Protein AF-0000000069576102 (afdb_homodimer)

Secondary structure (DSSP, 8-state):
-HHHHHHHHHHHHHHHHHHHHHHHHHH-HHHHHHHGGGEEEETTEEEES-HHHHHHHTT----GGGEEEEEEE-SS-EEEEEEEGGG-S--EEEEEE-SS---HHHHHHHHHH-/-HHHHHHHHHHHHHHHHHHHHHHHHHH-HHHHHHHGGGEEEETTEEEES-HHHHHHHTT----GGGEEEEEEE-SS-EEEEEEEGGG-S--EEEEEE-SS---HHHHHHHHHH-

Solvent-accessible surface area (backbone atoms only — not comparable to full-atom values): 11758 Å² total; per-residue (Å²): 123,62,71,65,45,55,42,39,52,27,49,48,50,25,47,53,31,47,53,50,37,48,59,45,50,77,56,29,58,66,55,41,64,54,33,46,88,24,46,47,73,61,88,59,29,38,34,50,81,34,67,67,58,30,28,54,53,69,71,41,84,82,53,51,83,48,29,29,36,36,33,46,23,27,52,57,29,34,38,30,31,36,34,35,62,89,50,82,46,68,70,41,80,40,32,40,26,68,35,73,71,72,68,58,68,61,52,47,56,50,50,74,60,18,124,63,72,64,46,56,41,39,53,27,48,47,50,22,45,52,34,47,52,52,39,46,58,44,47,74,57,28,59,66,55,40,61,54,31,45,86,22,46,46,74,60,88,60,30,38,33,51,82,33,65,67,57,31,28,54,53,70,72,43,86,82,51,51,83,48,29,28,37,36,34,46,23,28,52,56,30,35,40,30,32,37,35,34,64,91,47,84,46,69,68,42,79,40,31,40,26,66,34,74,74,71,68,57,65,62,52,47,55,48,51,75,60,18

pLDDT: mean 74.58, std 19.2, range [27.56, 94.94]

Nearest PDB structures (foldseek):
  4ewf-assembly4_D  TM=3.885E-01  e=9.064E-01  Sphaerobacter thermophilus DSM 20745
  4ewf-assembly2_B  TM=3.886E-01  e=1.158E+00  Sphaerobacter thermophilus DSM 20745
  4ewf-assembly3_C  TM=3.650E-01  e=1.231E+00  Sphaerobac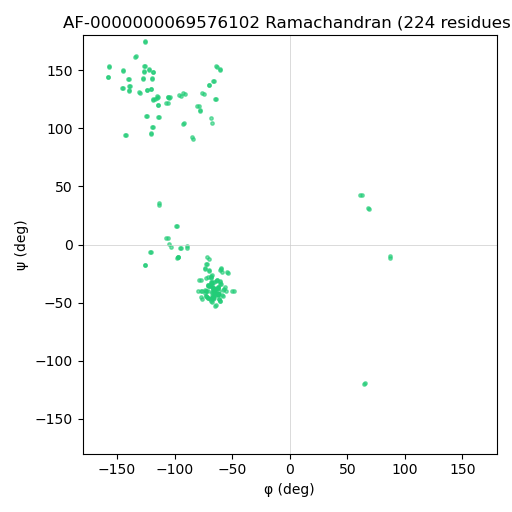ter thermophilus DSM 20745
  6izc-assembly2_B  TM=3.278E-01  e=1.309E+00  Vibrio parahaemolyticus
  4ge1-assembly1_A  TM=2.620E-01  e=1.572E+00  Rhodnius prolixus

Radius of gyration: 16.86 Å; Cα contacts (8 Å, |Δi|>4): 391; chains: 2; bounding box: 32×49×39 Å

Foldseek 3Di:
DPPVVVVVVVVVVVVVVVVVQVVCQVVVVVLCVLQVVQWDDDPQKIFGPDVCSSCVSVVHDDDLVQWDWDWDDDQQKIWIWIAGRVRPDDIGTGMIGRHNDDPVVRVVVRNVSD/DVPVVVVVVVVVVVVVVVVVQVVCCVVVVVLCVLQVVQWDDDPQKIFGPDVCSSCVSVVHDDDLVQWDWDWDDDQQKIWIWIAGRVRPDPIGTGMIGRHNDDPVVRVVVRNVSD

Sequence (228 aa):
MSKIITGVFGSRILQRKYDSMHESLCKDRCFCLAARGSFCQDGDVIFCYDVDSLFKALELQHNPQEWRLFIDSSKISLKAVLLHNGNKHPSIPVECSRSYERNVRNLEAYVVQYMSKIITGVFGSRILQRKYDSMHESLCKDRCFCLAARGSFCQDGDVIFCYDVDSLFKALELQHNPQEWRLFIDSSKISLKAVLLHNGNKHPSIPVECSRSYERNVRNLEAYVVQY

Organism: Araneus ventricosus (NCBI:txid182803)

Structure (mmCIF, N/CA/C/O backbone):
data_AF-0000000069576102-model_v1
#
loop_
_entity.id
_entity.type
_entity.pdbx_description
1 polymer 'Reverse transcriptase/retrotransposon-derived protein RNase H-like domain-containing protein'
#
loop_
_atom_site.group_PDB
_atom_site.id
_atom_site.type_symbol
_atom_site.label_atom_id
_atom_site.label_alt_id
_atom_site.label_comp_id
_atom_site.label_asym_id
_atom_site.label_entity_id
_atom_site.label_seq_id
_atom_site.pdbx_PDB_ins_code
_atom_site.Cartn_x
_atom_site.Cartn_y
_atom_site.Cartn_z
_atom_site.occupancy
_atom_site.B_iso_or_equiv
_atom_site.auth_seq_id
_atom_site.auth_comp_id
_atom_site.auth_asym_id
_atom_site.auth_atom_id
_atom_site.pdbx_PDB_model_num
ATOM 1 N N . MET A 1 1 ? -7.195 -11.656 -23.688 1 27.56 1 MET A N 1
ATOM 2 C CA . MET A 1 1 ? -6.273 -10.57 -24 1 27.56 1 MET A CA 1
ATOM 3 C C . MET A 1 1 ? -6.637 -9.305 -23.234 1 27.56 1 MET A C 1
ATOM 5 O O . MET A 1 1 ? -5.777 -8.445 -23 1 27.56 1 MET A O 1
ATOM 9 N N . SER A 1 2 ? -7.895 -9.062 -23.156 1 28.17 2 SER A N 1
ATOM 10 C CA . SER A 1 2 ? -8.367 -7.73 -22.797 1 28.17 2 SER A CA 1
ATOM 11 C C . SER A 1 2 ? -8.234 -7.484 -21.297 1 28.17 2 SER A C 1
ATOM 13 O O . SER A 1 2 ? -8.031 -6.348 -20.875 1 28.17 2 SER A O 1
ATOM 15 N N . LYS A 1 3 ? -8.656 -8.492 -20.516 1 34.31 3 LYS A N 1
ATOM 16 C CA . LYS A 1 3 ? -8.883 -8.305 -19.094 1 34.31 3 LYS A CA 1
ATOM 17 C C . LYS A 1 3 ? -7.57 -8.125 -18.344 1 34.31 3 LYS A C 1
ATOM 19 O O . LYS A 1 3 ? -7.484 -7.332 -17.406 1 34.31 3 LYS A O 1
ATOM 24 N N . ILE A 1 4 ? -6.512 -8.789 -18.75 1 34.53 4 ILE A N 1
ATOM 25 C CA . ILE A 1 4 ? -5.156 -8.672 -18.219 1 34.53 4 ILE A CA 1
ATOM 26 C C . ILE A 1 4 ? -4.609 -7.273 -18.516 1 34.53 4 ILE A C 1
ATOM 28 O O . ILE A 1 4 ? -3.957 -6.664 -17.656 1 34.53 4 ILE A O 1
ATOM 32 N N . ILE A 1 5 ? -5.047 -6.773 -19.609 1 34.59 5 ILE A N 1
ATOM 33 C CA . ILE A 1 5 ? -4.527 -5.512 -20.141 1 34.59 5 ILE A CA 1
ATOM 34 C C . ILE A 1 5 ? -5.062 -4.348 -19.312 1 34.59 5 ILE A C 1
ATOM 36 O O . ILE A 1 5 ? -4.336 -3.395 -19.016 1 34.59 5 ILE A O 1
ATOM 40 N N . THR A 1 6 ? -6.266 -4.48 -19.016 1 38.22 6 THR A N 1
ATOM 41 C CA . THR A 1 6 ? -6.863 -3.352 -18.312 1 38.22 6 THR A CA 1
ATOM 42 C C . THR A 1 6 ? -6.273 -3.217 -16.906 1 38.22 6 THR A C 1
ATOM 44 O O . THR A 1 6 ? -6.145 -2.107 -16.391 1 38.22 6 THR A O 1
ATOM 47 N N . GLY A 1 7 ? -5.855 -4.293 -16.359 1 42.12 7 GLY A N 1
ATOM 48 C CA . GLY A 1 7 ? -5.211 -4.297 -15.055 1 42.12 7 GLY A CA 1
ATOM 49 C C . GLY A 1 7 ? -3.863 -3.6 -15.047 1 42.12 7 GLY A C 1
ATOM 50 O O . GLY A 1 7 ? -3.549 -2.844 -14.125 1 42.12 7 GLY A O 1
ATOM 51 N N . VAL A 1 8 ? -3.227 -3.852 -16.188 1 41.44 8 VAL A N 1
ATOM 52 C CA . VAL A 1 8 ? -1.881 -3.33 -16.391 1 41.44 8 VAL A CA 1
ATOM 53 C C . VAL A 1 8 ? -1.927 -1.807 -16.484 1 41.44 8 VAL A C 1
ATOM 55 O O . VAL A 1 8 ? -1.114 -1.113 -15.875 1 41.44 8 VAL A O 1
ATOM 58 N N . PHE A 1 9 ? -2.848 -1.384 -17.25 1 39.28 9 PHE A N 1
ATOM 59 C CA . PHE A 1 9 ? -2.934 0.047 -17.516 1 39.28 9 PHE A CA 1
ATOM 60 C C . PHE A 1 9 ? -3.328 0.809 -16.25 1 39.28 9 PHE A C 1
ATOM 62 O O . PHE A 1 9 ? -2.838 1.914 -16.016 1 39.28 9 PHE A O 1
ATOM 69 N N . GLY A 1 10 ? -4.082 0.165 -15.602 1 42 10 GLY A N 1
ATOM 70 C CA . GLY A 1 10 ? -4.516 0.812 -14.375 1 42 10 GLY A CA 1
ATOM 71 C C . GLY A 1 10 ? -3.402 0.969 -13.359 1 42 10 GLY A C 1
ATOM 72 O O . GLY A 1 10 ? -3.283 2.016 -12.719 1 42 10 GLY A O 1
ATOM 73 N N . SER A 1 11 ? -2.506 0.011 -13.391 1 48.5 11 SER A N 1
ATOM 74 C CA . SER A 1 11 ? -1.394 0.029 -12.445 1 48.5 11 SER A CA 1
ATOM 75 C C . SER A 1 11 ? -0.411 1.149 -12.773 1 48.5 11 SER A C 1
ATOM 77 O O . SER A 1 11 ? 0.072 1.839 -11.867 1 48.5 11 SER A O 1
ATOM 79 N N . ARG A 1 12 ? -0.283 1.363 -14.086 1 43.94 12 ARG A N 1
ATOM 80 C CA . ARG A 1 12 ? 0.667 2.398 -14.484 1 43.94 12 ARG A CA 1
ATOM 81 C C . ARG A 1 12 ? 0.152 3.785 -14.102 1 43.94 12 ARG A C 1
ATOM 83 O O . ARG A 1 12 ? 0.921 4.637 -13.656 1 43.94 12 ARG A O 1
ATOM 90 N N . ILE A 1 13 ? -0.99 3.881 -14.445 1 42.53 13 ILE A N 1
ATOM 91 C CA . ILE A 1 13 ? -1.582 5.184 -14.164 1 42.53 13 ILE A CA 1
ATOM 92 C C . ILE A 1 13 ? -1.547 5.453 -12.656 1 42.53 13 ILE A C 1
ATOM 94 O O . ILE A 1 13 ? -1.237 6.566 -12.227 1 42.53 13 ILE A O 1
ATOM 98 N N . LEU A 1 14 ? -1.653 4.312 -12.07 1 46.78 14 LEU A N 1
ATOM 99 C CA . LEU A 1 14 ? -1.626 4.426 -10.617 1 46.78 14 LEU A CA 1
ATOM 100 C C . LEU A 1 14 ? -0.219 4.746 -10.125 1 46.78 14 LEU A C 1
ATOM 102 O O . LEU A 1 14 ? -0.043 5.609 -9.258 1 46.78 14 LEU A O 1
ATOM 106 N N . GLN A 1 15 ? 0.723 4.117 -10.758 1 48.91 15 GLN A N 1
ATOM 107 C CA . GLN A 1 15 ? 2.117 4.332 -10.383 1 48.91 15 GLN A CA 1
ATOM 108 C C . GLN A 1 15 ? 2.547 5.77 -10.664 1 48.91 15 GLN A C 1
ATOM 110 O O . GLN A 1 15 ? 3.162 6.414 -9.82 1 48.91 15 GLN A O 1
ATOM 115 N N . ARG A 1 16 ? 2.318 6.109 -11.789 1 47.59 16 ARG A N 1
ATOM 116 C CA . ARG A 1 16 ? 2.764 7.441 -12.18 1 47.59 16 ARG A CA 1
ATOM 117 C C . ARG A 1 16 ? 2.088 8.516 -11.336 1 47.59 16 ARG A C 1
ATOM 119 O O . ARG A 1 16 ? 2.727 9.492 -10.938 1 47.59 16 ARG A O 1
ATOM 126 N N . LYS A 1 17 ? 0.923 8.258 -11.195 1 48.62 17 LYS A N 1
ATOM 127 C CA . LYS A 1 17 ? 0.181 9.25 -10.422 1 48.62 17 LYS A CA 1
ATOM 128 C C . LYS A 1 17 ? 0.657 9.289 -8.969 1 48.62 17 LYS A C 1
ATOM 130 O O . LYS A 1 17 ? 0.819 10.359 -8.391 1 48.62 17 LYS A O 1
ATOM 135 N N . TYR A 1 18 ? 0.854 8.109 -8.547 1 48.22 18 TYR A N 1
ATOM 136 C CA . TYR A 1 18 ? 1.353 8.039 -7.18 1 48.22 18 TYR A CA 1
ATOM 137 C C . TYR A 1 18 ? 2.73 8.68 -7.066 1 48.22 18 TYR A C 1
ATOM 139 O O . TYR A 1 18 ? 3 9.43 -6.121 1 48.22 18 TYR A O 1
ATOM 147 N N . ASP A 1 19 ? 3.518 8.375 -8.008 1 53.03 19 ASP A N 1
ATOM 148 C CA . ASP A 1 19 ? 4.867 8.93 -8.008 1 53.03 19 ASP A CA 1
ATOM 149 C C . ASP A 1 19 ? 4.84 10.453 -8.078 1 53.03 19 ASP A C 1
ATOM 151 O O . ASP A 1 19 ? 5.586 11.125 -7.367 1 53.03 19 ASP A O 1
ATOM 155 N N . SER A 1 20 ? 4.016 10.852 -8.812 1 50.09 20 SER A N 1
ATOM 156 C CA . SER A 1 20 ? 3.918 12.297 -8.977 1 50.09 20 SER A CA 1
ATOM 157 C C . SER A 1 20 ? 3.316 12.953 -7.742 1 50.09 20 SER A C 1
ATOM 159 O O . SER A 1 20 ? 3.771 14.016 -7.312 1 50.09 20 SER A O 1
ATOM 161 N N . MET A 1 21 ? 2.412 12.352 -7.25 1 47.34 21 MET A N 1
ATOM 162 C CA . MET A 1 21 ? 1.727 12.898 -6.082 1 47.34 21 MET A CA 1
ATOM 163 C C . MET A 1 21 ? 2.66 12.953 -4.879 1 47.34 21 MET A C 1
ATOM 165 O O . MET A 1 21 ? 2.672 13.945 -4.141 1 47.34 21 MET A O 1
ATOM 169 N N . HIS A 1 22 ? 3.344 11.953 -4.652 1 49.44 22 HIS A N 1
ATOM 170 C CA . HIS A 1 22 ? 4.195 11.828 -3.475 1 49.44 22 HIS A CA 1
ATOM 171 C C . HIS A 1 22 ? 5.359 12.812 -3.533 1 49.44 22 HIS A C 1
ATOM 173 O O . HIS A 1 22 ? 5.684 13.461 -2.535 1 49.44 22 HIS A O 1
ATOM 179 N N . GLU A 1 23 ? 5.934 12.742 -4.668 1 51.88 23 GLU A N 1
ATOM 180 C CA . GLU A 1 23 ? 7.051 13.672 -4.793 1 51.88 23 GLU A CA 1
ATOM 181 C C . GLU A 1 23 ? 6.602 15.109 -4.535 1 51.88 23 GLU A C 1
ATOM 183 O O . GLU A 1 23 ? 7.301 15.875 -3.869 1 51.88 23 GLU A O 1
ATOM 188 N N . SER A 1 24 ? 5.504 15.352 -4.953 1 49.94 24 SER A N 1
ATOM 189 C CA . SER A 1 24 ? 5.004 16.719 -4.832 1 49.94 24 SER A CA 1
ATOM 190 C C . SER A 1 24 ? 4.496 16.984 -3.42 1 49.94 24 SER A C 1
ATOM 192 O O . SER A 1 24 ? 4.746 18.062 -2.865 1 49.94 24 SER A O 1
ATOM 194 N N . LEU A 1 25 ? 3.867 16.078 -2.889 1 53.62 25 LEU A N 1
ATOM 195 C CA . LEU A 1 25 ? 3.273 16.297 -1.576 1 53.62 25 LEU A CA 1
ATOM 196 C C . LEU A 1 25 ? 4.352 16.375 -0.498 1 53.62 25 LEU A C 1
ATOM 198 O O . 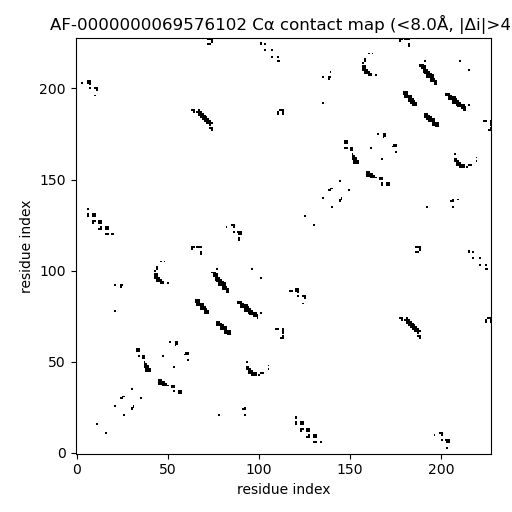LEU A 1 25 ? 4.281 17.219 0.401 1 53.62 25 LEU A O 1
ATOM 202 N N . CYS A 1 26 ? 5.285 15.391 -0.603 1 51.84 26 CYS A N 1
ATOM 203 C CA . CYS A 1 26 ? 6.371 15.477 0.366 1 51.84 26 CYS A CA 1
ATOM 204 C C . CYS A 1 26 ? 7.145 16.781 0.208 1 51.84 26 CYS A C 1
ATOM 206 O O . CYS A 1 26 ? 7.695 17.297 1.179 1 51.84 26 CYS A O 1
ATOM 208 N N . LYS A 1 27 ? 6.969 17.266 -0.996 1 49.09 27 LYS A N 1
ATOM 209 C CA . LYS A 1 27 ? 7.699 18.484 -1.284 1 49.09 27 LYS A CA 1
ATOM 210 C C . LYS A 1 27 ? 6.805 19.719 -1.104 1 49.09 27 LYS A C 1
ATOM 212 O O . LYS A 1 27 ? 7.293 20.844 -1.081 1 49.09 27 LYS A O 1
ATOM 217 N N . ASP A 1 28 ? 5.574 19.312 -0.974 1 50.59 28 ASP A N 1
ATOM 218 C CA . ASP A 1 28 ? 4.723 20.5 -0.824 1 50.59 28 ASP A CA 1
ATOM 219 C C . ASP A 1 28 ? 4.992 21.203 0.503 1 50.59 28 ASP A C 1
ATOM 221 O O . ASP A 1 28 ? 4.727 20.641 1.572 1 50.59 28 ASP A O 1
ATOM 225 N N . ARG A 1 29 ? 5.652 22.234 0.413 1 48.16 29 ARG A N 1
ATOM 226 C CA . ARG A 1 29 ? 6.105 23.062 1.517 1 48.16 29 ARG A CA 1
ATOM 227 C C . ARG A 1 29 ? 4.969 23.359 2.49 1 48.16 29 ARG A C 1
ATOM 229 O O . ARG A 1 29 ? 5.18 23.391 3.705 1 48.16 29 ARG A O 1
ATOM 236 N N . CYS A 1 30 ? 3.801 23.609 1.936 1 50.31 30 CYS A N 1
ATOM 237 C CA . CYS A 1 30 ? 2.697 23.969 2.816 1 50.31 30 CYS A CA 1
ATOM 238 C C . CYS A 1 30 ? 2.287 22.797 3.693 1 50.31 30 CYS A C 1
ATOM 240 O O . CYS A 1 30 ? 2.039 22.969 4.887 1 50.31 30 CYS A O 1
ATOM 242 N N . PHE A 1 31 ? 2.162 21.703 3.119 1 58.75 31 PHE A N 1
ATOM 243 C CA . PHE A 1 31 ? 1.896 20.516 3.932 1 58.75 31 PHE A CA 1
ATOM 244 C C . PHE A 1 31 ? 2.969 20.344 5 1 58.75 31 PHE A C 1
ATOM 246 O O . PHE A 1 31 ? 2.656 20.078 6.164 1 58.75 31 PHE A O 1
ATOM 253 N N . CYS A 1 32 ? 4.047 20.625 4.508 1 61.19 32 CYS A N 1
ATOM 254 C CA . CYS A 1 32 ? 5.199 20.391 5.371 1 61.19 32 CYS A CA 1
ATOM 255 C C . CYS A 1 32 ? 5.156 21.312 6.59 1 61.19 32 CYS A C 1
ATOM 257 O O . CYS A 1 32 ? 5.414 20.859 7.711 1 61.19 32 CYS A O 1
ATOM 259 N N . LEU A 1 33 ? 4.746 22.438 6.297 1 62.5 33 LEU A N 1
ATOM 260 C CA . LEU A 1 33 ? 4.781 23.375 7.414 1 62.5 33 LEU A CA 1
ATOM 261 C C . LEU A 1 33 ? 3.695 23.047 8.43 1 62.5 33 LEU A C 1
ATOM 263 O O . LEU A 1 33 ? 3.949 23.062 9.641 1 62.5 33 LEU A O 1
ATOM 267 N N . ALA A 1 34 ? 2.561 22.781 7.949 1 67.31 34 ALA A N 1
ATOM 268 C CA . ALA A 1 34 ? 1.425 22.531 8.828 1 67.31 34 ALA A CA 1
ATOM 269 C C . ALA A 1 34 ? 1.559 21.172 9.516 1 67.31 34 ALA A C 1
ATOM 271 O O . ALA A 1 34 ? 1.176 21.016 10.68 1 67.31 34 ALA A O 1
ATOM 272 N N . ALA A 1 35 ? 2.193 20.359 8.867 1 76.38 35 ALA A N 1
ATOM 273 C CA . ALA A 1 35 ? 2.176 18.969 9.312 1 76.38 35 ALA A CA 1
ATOM 274 C C . ALA A 1 35 ? 3.477 18.609 10.016 1 76.38 35 ALA A C 1
ATOM 276 O O . ALA A 1 35 ? 3.586 17.531 10.609 1 76.38 35 ALA A O 1
ATOM 277 N N . ARG A 1 36 ? 4.371 19.547 10.07 1 77.06 36 ARG A N 1
ATOM 278 C CA . ARG A 1 36 ? 5.727 19.234 10.516 1 77.06 36 ARG A CA 1
ATOM 279 C C . ARG A 1 36 ? 5.719 18.688 11.938 1 77.06 36 ARG A C 1
ATOM 281 O O . ARG A 1 36 ? 6.508 17.781 12.258 1 77.06 36 ARG A O 1
ATOM 288 N N . GLY A 1 37 ? 4.828 19.156 12.758 1 84.19 37 GLY A N 1
ATOM 289 C CA . GLY A 1 37 ? 4.805 18.766 14.156 1 84.19 37 GLY A CA 1
ATOM 290 C C . GLY A 1 37 ? 4.367 17.328 14.359 1 84.19 37 GLY A C 1
ATOM 291 O O . GLY A 1 37 ? 4.566 16.75 15.438 1 84.19 37 GLY A O 1
ATOM 292 N N . SER A 1 38 ? 3.848 16.719 13.359 1 90.44 38 SER A N 1
ATOM 293 C CA . SER A 1 38 ? 3.328 15.367 13.492 1 90.44 38 SER A CA 1
ATOM 294 C C . SER A 1 38 ? 4.258 14.352 12.836 1 90.44 38 SER A C 1
ATOM 296 O O . SER A 1 38 ? 3.953 13.156 12.797 1 90.44 38 SER A O 1
ATOM 298 N N . PHE A 1 39 ? 5.414 14.82 12.367 1 88.38 39 PHE A N 1
ATOM 299 C CA . PHE A 1 39 ? 6.32 13.938 11.633 1 88.38 39 PHE A CA 1
ATOM 300 C C . PHE A 1 39 ? 7.652 13.812 12.359 1 88.38 39 PHE A C 1
ATOM 302 O O . PHE A 1 39 ? 8.047 14.711 13.109 1 88.38 39 PHE A O 1
ATOM 309 N N . CYS A 1 40 ? 8.211 12.664 12.195 1 86.94 40 CYS A N 1
ATOM 310 C CA . CYS A 1 40 ? 9.547 12.383 12.703 1 86.94 40 CYS A CA 1
ATOM 311 C C . CYS A 1 40 ? 10.445 11.836 11.602 1 86.94 40 CYS A C 1
ATOM 313 O O . CYS A 1 40 ? 9.969 11.172 10.68 1 86.94 40 CYS A O 1
ATOM 315 N N . GLN A 1 41 ? 11.633 12.219 11.648 1 83.75 41 GLN A N 1
ATOM 316 C CA . GLN A 1 41 ? 12.625 11.664 10.734 1 83.75 41 GLN A CA 1
ATOM 317 C C . GLN A 1 41 ? 13.578 10.719 11.461 1 83.75 41 GLN A C 1
ATOM 319 O O . GLN A 1 41 ? 14.109 11.055 12.523 1 83.75 41 GLN A O 1
ATOM 324 N N . ASP A 1 42 ? 13.656 9.5 11.039 1 84 42 ASP A N 1
ATOM 325 C CA . ASP A 1 42 ? 14.594 8.492 11.508 1 84 42 ASP A CA 1
ATOM 326 C C . ASP A 1 42 ? 15.469 7.98 10.367 1 84 42 ASP A C 1
ATOM 328 O O . ASP A 1 42 ? 15.055 7.117 9.594 1 84 42 ASP A O 1
ATOM 332 N N . GLY A 1 43 ? 16.672 8.617 10.281 1 81.31 43 GLY A N 1
ATOM 333 C CA . GLY A 1 43 ? 17.5 8.312 9.117 1 81.31 43 GLY A CA 1
ATOM 334 C C . GLY A 1 43 ? 16.875 8.766 7.812 1 81.31 43 GLY A C 1
ATOM 335 O O . GLY A 1 43 ? 16.531 9.938 7.66 1 81.31 43 GLY A O 1
ATOM 336 N N . ASP A 1 44 ? 16.641 7.777 6.957 1 79.81 44 ASP A N 1
ATOM 337 C CA . ASP A 1 44 ? 16.094 8.094 5.645 1 79.81 44 ASP A CA 1
ATOM 338 C C . ASP A 1 44 ? 14.586 7.871 5.613 1 79.81 44 ASP A C 1
ATOM 340 O O . ASP A 1 44 ? 13.984 7.789 4.539 1 79.81 44 ASP A O 1
ATOM 344 N N . VAL A 1 45 ? 14.016 7.762 6.816 1 84.06 45 VAL A N 1
ATOM 345 C CA . VAL A 1 45 ? 12.578 7.52 6.918 1 84.06 45 VAL A CA 1
ATOM 346 C C . VAL A 1 45 ? 11.891 8.719 7.562 1 84.06 45 VAL A C 1
ATOM 348 O O . VAL A 1 45 ? 12.336 9.211 8.602 1 84.06 45 VAL A O 1
ATOM 351 N N . ILE A 1 46 ? 11 9.32 6.887 1 85.25 46 ILE A N 1
ATOM 352 C CA . ILE A 1 46 ? 10.109 10.328 7.449 1 85.25 46 ILE A CA 1
ATOM 353 C C . ILE A 1 46 ? 8.711 9.734 7.633 1 85.25 46 ILE A C 1
ATOM 355 O O . ILE A 1 46 ? 8.148 9.156 6.703 1 85.25 46 ILE A O 1
ATOM 359 N N . PHE A 1 47 ? 8.211 9.859 8.844 1 88.5 47 PHE A N 1
ATOM 360 C CA . PHE A 1 47 ? 6.922 9.227 9.086 1 88.5 47 PHE A CA 1
ATOM 361 C C . PHE A 1 47 ? 6.082 10.055 10.047 1 88.5 47 PHE A C 1
ATOM 363 O O . PHE A 1 47 ? 6.621 10.789 10.875 1 88.5 47 PHE A O 1
ATOM 370 N N . CYS A 1 48 ? 4.828 9.945 9.836 1 91.94 48 CYS A N 1
ATOM 371 C CA . CYS A 1 48 ? 3.881 10.562 10.758 1 91.94 48 CYS A CA 1
ATOM 372 C C . CYS A 1 48 ? 3.705 9.711 12.008 1 91.94 48 CYS A C 1
ATOM 374 O O . CYS A 1 48 ? 3.246 8.57 11.93 1 91.94 48 CYS A O 1
ATOM 376 N N . TYR A 1 49 ? 4.031 10.266 13.203 1 90.69 49 TYR A N 1
ATOM 377 C CA . TYR A 1 49 ? 3.951 9.477 14.43 1 90.69 49 TYR A CA 1
ATOM 378 C C . TYR A 1 49 ? 2.639 9.727 15.164 1 90.69 49 TYR A C 1
ATOM 380 O O . TYR A 1 49 ? 2.277 8.984 16.078 1 90.69 49 TYR A O 1
ATOM 388 N N . ASP A 1 50 ? 1.937 10.75 14.68 1 91.69 50 ASP A N 1
ATOM 389 C CA . ASP A 1 50 ? 0.658 11.109 15.289 1 91.69 50 ASP A CA 1
ATOM 390 C C . ASP A 1 50 ? -0.342 11.57 14.234 1 91.69 50 ASP A C 1
ATOM 392 O O . ASP A 1 50 ? -0.41 12.766 13.922 1 91.69 50 ASP A O 1
ATOM 396 N N . VAL A 1 51 ? -1.167 10.648 13.766 1 93.44 51 VAL A N 1
ATOM 397 C CA . VAL A 1 51 ? -2.072 10.922 12.656 1 93.44 51 VAL A CA 1
ATOM 398 C C . VAL A 1 51 ? -3.174 11.875 13.109 1 93.44 51 VAL A C 1
ATOM 400 O O . VAL A 1 51 ? -3.59 12.758 12.359 1 93.44 51 VAL A O 1
ATOM 403 N N . ASP A 1 52 ? -3.588 11.711 14.359 1 93.25 52 ASP A N 1
ATOM 404 C CA . ASP A 1 52 ? -4.625 12.602 14.883 1 93.25 52 ASP A CA 1
ATOM 405 C C . ASP A 1 52 ? -4.152 14.055 14.883 1 93.25 52 ASP A C 1
ATOM 407 O O . ASP A 1 52 ? -4.883 14.945 14.453 1 93.25 52 ASP A O 1
ATOM 411 N N . SER A 1 53 ? -2.965 14.289 15.359 1 92.44 53 SER A N 1
ATOM 412 C CA . SER A 1 53 ? -2.393 15.633 15.359 1 92.44 53 SER A CA 1
ATOM 413 C C . SER A 1 53 ? -2.227 16.156 13.945 1 92.44 53 SER A C 1
ATOM 415 O O . SER A 1 53 ? -2.408 17.359 13.695 1 92.44 53 SER A O 1
ATOM 417 N N . LEU A 1 54 ? -1.878 15.336 12.984 1 91.56 54 LEU A N 1
ATOM 418 C CA . LEU A 1 54 ? -1.759 15.719 11.578 1 91.56 54 LEU A CA 1
ATOM 419 C C . LEU A 1 54 ? -3.092 16.219 11.039 1 91.56 54 LEU A C 1
ATOM 421 O O . LEU A 1 54 ? -3.158 17.297 10.43 1 91.56 54 LEU A O 1
ATOM 425 N N . PHE A 1 55 ? -4.121 15.445 11.305 1 92.56 55 PHE A N 1
ATOM 426 C CA . PHE A 1 55 ? -5.441 15.836 10.828 1 92.56 55 PHE A CA 1
ATOM 427 C C . PHE A 1 55 ? -5.871 17.156 11.453 1 92.56 55 PHE A C 1
ATOM 429 O O . PHE A 1 55 ? -6.438 18.016 10.773 1 92.56 55 PHE A O 1
ATOM 436 N N . LYS A 1 56 ? -5.598 17.266 12.758 1 92.5 56 LYS A N 1
ATOM 437 C CA . LYS A 1 56 ? -5.902 18.531 13.43 1 92.5 56 LYS A CA 1
ATOM 438 C C . LYS A 1 56 ? -5.164 19.703 12.773 1 92.5 56 LYS A C 1
ATOM 440 O O . LYS A 1 56 ? -5.758 20.75 12.508 1 92.5 56 LYS A O 1
ATOM 445 N N . ALA A 1 57 ? -3.893 19.531 12.461 1 87.5 57 ALA A N 1
ATOM 446 C CA . ALA A 1 57 ? -3.064 20.578 11.844 1 87.5 57 ALA A CA 1
ATOM 447 C C . ALA A 1 57 ? -3.592 20.953 10.469 1 87.5 57 ALA A C 1
ATOM 449 O O . ALA A 1 57 ? -3.477 22.094 10.039 1 87.5 57 ALA A O 1
ATOM 450 N N . LEU A 1 58 ? -4.203 20 9.781 1 86.25 58 LEU A N 1
ATOM 451 C CA . LEU A 1 58 ? -4.738 20.219 8.438 1 86.25 58 LEU A CA 1
ATOM 452 C C . LEU A 1 58 ? -6.184 20.719 8.508 1 86.25 58 LEU A C 1
ATOM 454 O O . LEU A 1 58 ? -6.82 20.922 7.469 1 86.25 58 LEU A O 1
ATOM 458 N N . GLU A 1 59 ? -6.676 20.828 9.711 1 89 59 GLU A N 1
ATOM 459 C CA . GLU A 1 59 ? -8.039 21.266 9.969 1 89 59 GLU A CA 1
ATOM 460 C C . GLU A 1 59 ? -9.062 20.328 9.352 1 89 59 GLU A C 1
ATOM 462 O O . GLU A 1 59 ? -10.023 20.766 8.727 1 89 59 GLU A O 1
ATOM 467 N N . LEU A 1 60 ? -8.773 19.078 9.516 1 90.19 60 LEU A N 1
ATOM 468 C CA . LEU A 1 60 ? -9.664 18.031 9.055 1 90.19 60 LEU A CA 1
ATOM 469 C C . LEU A 1 60 ? -10.133 17.156 10.219 1 90.19 60 LEU A C 1
ATOM 471 O O . LEU A 1 60 ? -9.383 16.938 11.172 1 90.19 60 LEU A O 1
ATOM 475 N N . GLN A 1 61 ? -11.328 16.75 10.148 1 92.81 61 GLN A N 1
ATOM 476 C CA . GLN A 1 61 ? -11.789 15.75 11.094 1 92.81 61 GLN A CA 1
ATOM 477 C C . GLN A 1 61 ? -11.258 14.367 10.727 1 92.81 61 GLN A C 1
ATOM 479 O O . GLN A 1 61 ? -11.336 13.953 9.57 1 92.81 61 GLN A O 1
ATOM 484 N N . HIS A 1 62 ? -10.727 13.781 11.711 1 94.25 62 HIS A N 1
ATOM 485 C CA . HIS A 1 62 ? -10.164 12.453 11.469 1 94.25 62 HIS A CA 1
ATOM 486 C C . HIS A 1 62 ? -11.195 11.367 11.75 1 94.25 62 HIS A C 1
ATOM 488 O O . HIS A 1 62 ? -11.492 11.07 12.906 1 94.25 62 HIS A O 1
ATOM 494 N N . ASN A 1 63 ? -11.734 10.789 10.742 1 94.94 63 ASN A N 1
ATOM 495 C CA . ASN A 1 63 ? -12.547 9.57 10.766 1 94.94 63 ASN A CA 1
ATOM 496 C C . ASN A 1 63 ? -11.914 8.461 9.93 1 94.94 63 ASN A C 1
ATOM 498 O O . ASN A 1 63 ? -12.047 8.453 8.703 1 94.94 63 ASN A O 1
ATOM 502 N N . PRO A 1 64 ? -11.266 7.547 10.641 1 93.81 64 PRO A N 1
ATOM 503 C CA . PRO A 1 64 ? -10.516 6.512 9.922 1 93.81 64 PRO A CA 1
ATOM 504 C C . PRO A 1 64 ? -11.375 5.754 8.914 1 93.81 64 PRO A C 1
ATOM 506 O O . PRO A 1 64 ? -10.867 5.266 7.902 1 93.81 64 PRO A O 1
ATOM 509 N N . GLN A 1 65 ? -12.648 5.738 9.109 1 92.94 65 GLN A N 1
ATOM 510 C CA . GLN A 1 65 ? -13.547 5.004 8.219 1 92.94 65 GLN A CA 1
ATOM 511 C C . GLN A 1 65 ? -13.68 5.707 6.871 1 92.94 65 GLN A C 1
ATOM 513 O O . GLN A 1 65 ? -14.141 5.105 5.895 1 92.94 65 GLN A O 1
ATOM 518 N N . GLU A 1 66 ? -13.289 6.922 6.84 1 94.19 66 GLU A N 1
ATOM 519 C CA . GLU A 1 66 ? -13.43 7.699 5.613 1 94.19 66 GLU A CA 1
ATOM 520 C C . GLU A 1 66 ? -12.148 7.668 4.789 1 94.19 66 GLU A C 1
ATOM 522 O O . GLU A 1 66 ? -12.102 8.219 3.686 1 94.19 66 GLU A O 1
ATOM 527 N N . TRP A 1 67 ? -11.141 7.008 5.375 1 90.62 67 TRP A N 1
ATOM 528 C CA . TRP A 1 67 ? -9.836 7.012 4.73 1 90.62 67 TRP A CA 1
ATOM 529 C C . TRP A 1 67 ? -9.328 5.586 4.523 1 90.62 67 TRP A C 1
ATOM 531 O O . TRP A 1 67 ? -9.719 4.672 5.25 1 90.62 67 TRP A O 1
ATOM 541 N N . ARG A 1 68 ? -8.523 5.418 3.566 1 90.25 68 ARG A N 1
ATOM 542 C CA . ARG A 1 68 ? -7.805 4.168 3.344 1 90.25 68 ARG A CA 1
ATOM 543 C C . ARG A 1 68 ? -6.305 4.41 3.232 1 90.25 68 ARG A C 1
ATOM 545 O O . ARG A 1 68 ? -5.875 5.5 2.844 1 90.25 68 ARG A O 1
ATOM 552 N N . LEU A 1 69 ? -5.555 3.434 3.654 1 91.69 69 LEU A N 1
ATOM 553 C CA . LEU A 1 69 ? -4.098 3.492 3.619 1 91.69 69 LEU A CA 1
ATOM 554 C C . LEU A 1 69 ? -3.559 2.836 2.354 1 91.69 69 LEU A C 1
ATOM 556 O O . LEU A 1 69 ? -3.93 1.706 2.027 1 91.69 69 LEU A O 1
ATOM 560 N N . PHE A 1 70 ? -2.744 3.574 1.687 1 88.5 70 PHE A N 1
ATOM 561 C CA . PHE A 1 70 ? -2.055 3.055 0.511 1 88.5 70 PHE A CA 1
ATOM 562 C C . PHE A 1 70 ? -0.547 3.031 0.734 1 88.5 70 PHE A C 1
ATOM 564 O O . PHE A 1 70 ? 0.047 4.043 1.106 1 88.5 70 PHE A O 1
ATOM 571 N N . ILE A 1 71 ? 0.009 1.87 0.551 1 89.81 71 ILE A N 1
ATOM 572 C CA . ILE A 1 71 ? 1.454 1.714 0.674 1 89.81 71 ILE A CA 1
ATOM 573 C C . ILE A 1 71 ? 2.037 1.24 -0.655 1 89.81 71 ILE A C 1
ATOM 575 O O . ILE A 1 71 ? 1.517 0.308 -1.271 1 89.81 71 ILE A O 1
ATOM 579 N N . ASP A 1 72 ? 2.996 1.979 -1.142 1 86.81 72 ASP A N 1
ATOM 580 C CA . ASP A 1 72 ? 3.814 1.618 -2.295 1 86.81 72 ASP A CA 1
ATOM 581 C C . ASP A 1 72 ? 5.266 1.384 -1.886 1 86.81 72 ASP A C 1
ATOM 583 O O . ASP A 1 72 ? 5.973 2.324 -1.512 1 86.81 72 ASP A O 1
ATOM 587 N N . SER A 1 73 ? 5.672 0.115 -1.933 1 90.81 73 SER A N 1
ATOM 588 C CA . SER A 1 73 ? 6.988 -0.25 -1.417 1 90.81 73 SER A CA 1
ATOM 589 C C . SER A 1 73 ? 7.82 -0.96 -2.479 1 90.81 73 SER A C 1
ATOM 591 O O . SER A 1 73 ? 7.309 -1.812 -3.209 1 90.81 73 SER A O 1
ATOM 593 N N . SER A 1 74 ? 8.984 -0.537 -2.596 1 87.81 74 SER A N 1
ATOM 594 C CA . SER A 1 74 ? 10.008 -1.218 -3.383 1 87.81 74 SER A CA 1
ATOM 595 C C . SER A 1 74 ? 11.258 -1.496 -2.549 1 87.81 74 SER A C 1
ATOM 597 O O . SER A 1 74 ? 11.32 -1.118 -1.378 1 87.81 74 SER A O 1
ATOM 599 N N . LYS A 1 75 ? 12.148 -2.199 -3.174 1 85.25 75 LYS A N 1
ATOM 600 C CA . LYS A 1 75 ? 13.375 -2.508 -2.453 1 85.25 75 LYS A CA 1
ATOM 601 C C . LYS A 1 75 ? 14.109 -1.232 -2.039 1 85.25 75 LYS A C 1
ATOM 603 O O . LYS A 1 75 ? 14.781 -1.203 -1.008 1 85.25 75 LYS A O 1
ATOM 608 N N . ILE A 1 76 ? 13.789 -0.115 -2.719 1 81.81 76 ILE A N 1
ATOM 609 C CA . ILE A 1 76 ? 14.648 1.043 -2.492 1 81.81 76 ILE A CA 1
ATOM 610 C C . ILE A 1 76 ? 13.812 2.205 -1.959 1 81.81 76 ILE A C 1
ATOM 612 O O . ILE A 1 76 ? 14.359 3.252 -1.597 1 81.81 76 ILE A O 1
ATOM 616 N N . SER A 1 77 ? 12.523 2.023 -1.92 1 83.81 77 SER A N 1
ATOM 617 C CA . SER A 1 77 ? 11.727 3.154 -1.464 1 83.81 77 SER A CA 1
ATOM 618 C C . SER A 1 77 ? 10.375 2.695 -0.928 1 83.81 77 SER A C 1
ATOM 620 O O . SER A 1 77 ? 9.914 1.602 -1.254 1 83.81 77 SER A O 1
ATOM 622 N N . LEU A 1 78 ? 9.82 3.471 -0.031 1 88.62 78 LEU A N 1
ATOM 623 C CA . LEU A 1 78 ? 8.492 3.232 0.52 1 88.62 78 LEU A CA 1
ATOM 624 C C . LEU A 1 78 ? 7.723 4.543 0.677 1 88.62 78 LEU A C 1
ATOM 626 O O . LEU A 1 78 ? 8.289 5.547 1.112 1 88.62 78 LEU A O 1
ATOM 630 N N . LYS A 1 79 ? 6.48 4.465 0.192 1 86.44 79 LYS A N 1
ATOM 631 C CA . LYS A 1 79 ? 5.566 5.586 0.399 1 86.44 79 LYS A CA 1
ATOM 632 C C . LYS A 1 79 ? 4.23 5.109 0.961 1 86.44 79 LYS A C 1
ATOM 634 O O . LYS A 1 79 ? 3.688 4.098 0.513 1 86.44 79 LYS A O 1
ATOM 639 N N . ALA A 1 80 ? 3.812 5.762 1.999 1 89.88 80 ALA A N 1
ATOM 640 C CA . ALA A 1 80 ? 2.482 5.523 2.553 1 89.88 80 ALA A CA 1
ATOM 641 C C . ALA A 1 80 ? 1.644 6.797 2.535 1 89.88 80 ALA A C 1
ATOM 643 O O . ALA A 1 80 ? 2.117 7.867 2.93 1 89.88 80 ALA A O 1
ATOM 644 N N . VAL A 1 81 ? 0.375 6.621 2.061 1 88 81 VAL A N 1
ATOM 645 C CA . VAL A 1 81 ? -0.505 7.777 1.912 1 88 81 VAL A CA 1
ATOM 646 C C . VAL A 1 81 ? -1.921 7.406 2.35 1 88 81 VAL A C 1
ATOM 648 O O . VAL A 1 81 ? -2.344 6.258 2.199 1 88 81 VAL A O 1
ATOM 651 N N . LEU A 1 82 ? -2.521 8.336 2.957 1 89.62 82 LEU A N 1
ATOM 652 C CA . LEU A 1 82 ? -3.949 8.203 3.227 1 89.62 82 LEU A CA 1
ATOM 653 C C . LEU A 1 82 ? -4.777 8.805 2.094 1 89.62 82 LEU A C 1
ATOM 655 O O . LEU A 1 82 ? -4.531 9.938 1.675 1 89.62 82 LEU A O 1
ATOM 659 N N . LEU A 1 83 ? -5.691 7.992 1.67 1 86.25 83 LEU A N 1
ATOM 660 C CA . LEU A 1 83 ? -6.609 8.43 0.624 1 86.25 83 LEU A CA 1
ATOM 661 C C . LEU A 1 83 ? -8.039 8.516 1.152 1 86.25 83 LEU A C 1
ATOM 663 O O . LEU A 1 83 ? -8.516 7.586 1.811 1 86.25 83 LEU A O 1
ATOM 667 N N . HIS A 1 84 ? -8.625 9.641 0.958 1 85.69 84 HIS A N 1
ATOM 668 C CA . HIS A 1 84 ? -10.023 9.758 1.351 1 85.69 84 HIS A CA 1
ATOM 669 C C . HIS A 1 84 ? -10.922 8.93 0.438 1 85.69 84 HIS A C 1
ATOM 671 O O . HIS A 1 84 ? -10.766 8.953 -0.785 1 85.69 84 HIS A O 1
ATOM 677 N N . ASN A 1 85 ? -11.844 8.273 1.159 1 81.88 85 ASN A N 1
ATOM 678 C CA . ASN A 1 85 ? -12.828 7.543 0.364 1 81.88 85 ASN A CA 1
ATOM 679 C C . ASN A 1 85 ? -13.688 8.484 -0.474 1 81.88 85 ASN A C 1
ATOM 681 O O . ASN A 1 85 ? -14.234 9.461 0.046 1 81.88 85 ASN A O 1
ATOM 685 N N . GLY A 1 86 ? -13.758 8.305 -1.738 1 74.5 86 GLY A N 1
ATOM 686 C CA . GLY A 1 86 ? -14.516 9.188 -2.605 1 74.5 86 GLY A CA 1
ATOM 687 C C . GLY A 1 86 ? -13.711 10.383 -3.084 1 74.5 86 GLY A C 1
ATOM 688 O O . GLY A 1 86 ? -14.219 11.211 -3.852 1 74.5 86 GLY A O 1
ATOM 689 N N . ASN A 1 87 ? -12.516 10.562 -2.492 1 73.88 87 ASN A N 1
ATOM 690 C CA . ASN A 1 87 ? -11.555 11.57 -2.92 1 73.88 87 ASN A CA 1
ATOM 691 C C . ASN A 1 87 ? -12.062 12.984 -2.643 1 73.88 87 ASN A C 1
ATOM 693 O O . ASN A 1 87 ? -11.883 13.883 -3.465 1 73.88 87 ASN A O 1
ATOM 697 N N . LYS A 1 88 ? -12.812 13.18 -1.648 1 80.94 88 LYS A N 1
ATOM 698 C CA . LYS A 1 88 ? -13.305 14.5 -1.25 1 80.94 88 LYS A CA 1
ATOM 699 C C . LYS A 1 88 ? -12.164 15.375 -0.732 1 80.94 88 LYS A C 1
ATOM 701 O O . LYS A 1 88 ? -12.25 16.609 -0.777 1 80.94 88 LYS A O 1
ATOM 706 N N . HIS A 1 89 ? -11.141 14.766 -0.201 1 82.12 89 HIS A N 1
ATOM 707 C CA . HIS A 1 89 ? -9.969 15.453 0.319 1 82.12 89 HIS A CA 1
ATOM 708 C C . HIS A 1 89 ? -8.695 14.977 -0.383 1 82.12 89 HIS A C 1
ATOM 710 O O . HIS A 1 89 ? -8.648 13.852 -0.886 1 82.12 89 HIS A O 1
ATOM 716 N N . PRO A 1 90 ? -7.77 15.852 -0.441 1 77.56 90 PRO A N 1
ATOM 717 C CA . PRO A 1 90 ? -6.5 15.43 -1.037 1 77.56 90 PRO A CA 1
ATOM 718 C C . PRO A 1 90 ? -5.805 14.336 -0.232 1 77.56 90 PRO A C 1
ATOM 720 O O . PRO A 1 90 ? -6.074 14.172 0.961 1 77.56 90 PRO A O 1
ATOM 723 N N . SER A 1 91 ? -5 13.562 -0.994 1 81.44 91 SER A N 1
ATOM 724 C CA . SER A 1 91 ? -4.223 12.523 -0.323 1 81.44 91 SER A CA 1
ATOM 725 C C . SER A 1 91 ? -3.279 13.117 0.714 1 81.44 91 SER A C 1
ATOM 727 O O . SER A 1 91 ? -2.803 14.25 0.55 1 81.44 91 SER A O 1
ATOM 729 N N . ILE A 1 92 ? -2.994 12.367 1.759 1 85.44 92 ILE A N 1
ATOM 730 C CA . ILE A 1 92 ? -2.139 12.812 2.854 1 85.44 92 ILE A CA 1
ATOM 731 C C . ILE A 1 92 ? -0.981 11.836 3.035 1 85.44 92 ILE A C 1
ATOM 733 O O . ILE A 1 92 ? -1.186 10.695 3.447 1 85.44 92 ILE A O 1
ATOM 737 N N . PRO A 1 93 ? 0.218 12.289 2.709 1 87.06 93 PRO A N 1
ATOM 738 C CA . PRO A 1 93 ? 1.358 11.414 2.979 1 87.06 93 PRO A CA 1
ATOM 739 C C . PRO A 1 93 ? 1.589 11.188 4.473 1 87.06 93 PRO A C 1
ATOM 741 O O . PRO A 1 93 ? 1.429 12.117 5.27 1 87.06 93 PRO A O 1
ATOM 744 N N . VAL A 1 94 ? 1.953 9.898 4.793 1 90.44 94 VAL A N 1
ATOM 745 C CA . VAL A 1 94 ? 2.176 9.648 6.211 1 90.44 94 VAL A CA 1
ATOM 746 C C . VAL A 1 94 ? 3.559 9.039 6.422 1 90.44 94 VAL A C 1
ATOM 748 O O . VAL A 1 94 ? 4.078 9.031 7.539 1 90.44 94 VAL A O 1
ATOM 751 N N . GLU A 1 95 ? 4.141 8.516 5.352 1 88 95 GLU A N 1
ATOM 752 C CA . GLU A 1 95 ? 5.496 7.992 5.492 1 88 95 GLU A CA 1
ATOM 753 C C . GLU A 1 95 ? 6.211 7.941 4.145 1 88 95 GLU A C 1
ATOM 755 O O . GLU A 1 95 ? 5.586 7.684 3.113 1 88 95 GLU A O 1
ATOM 760 N N . CYS A 1 96 ? 7.457 8.211 4.195 1 84.62 96 CYS A N 1
ATOM 761 C CA . CYS A 1 96 ? 8.328 8.055 3.039 1 84.62 96 CYS A CA 1
ATOM 762 C C . CYS A 1 96 ? 9.719 7.598 3.465 1 84.62 96 CYS A C 1
ATOM 764 O O . CYS A 1 96 ? 10.234 8.039 4.492 1 84.62 96 CYS A O 1
ATOM 766 N N . SER A 1 97 ? 10.141 6.691 2.752 1 84 97 SER A N 1
ATOM 767 C CA . SER A 1 97 ? 11.484 6.191 3.012 1 84 97 SER A CA 1
ATOM 768 C C . SER A 1 97 ? 12.242 5.93 1.711 1 84 97 SER A C 1
ATOM 770 O O . SER A 1 97 ? 11.641 5.523 0.713 1 84 97 SER A O 1
ATOM 772 N N . ARG A 1 98 ? 13.516 6.336 1.675 1 79 98 ARG A N 1
ATOM 773 C CA . ARG A 1 98 ? 14.383 6.039 0.542 1 79 98 ARG A CA 1
ATOM 774 C C . ARG A 1 98 ? 15.508 5.094 0.95 1 79 98 ARG A C 1
ATOM 776 O O . ARG A 1 98 ? 16.672 5.355 0.665 1 79 98 ARG A O 1
ATOM 783 N N . SER A 1 99 ? 15.227 4.254 1.818 1 73.94 99 SER A N 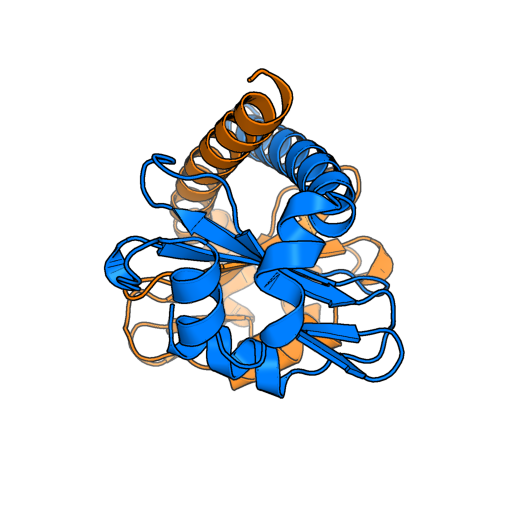1
ATOM 784 C CA . SER A 1 99 ? 16.219 3.301 2.303 1 73.94 99 SER A CA 1
ATOM 785 C C . SER A 1 99 ? 15.648 1.888 2.357 1 73.94 99 SER A C 1
ATOM 787 O O . SER A 1 99 ? 14.43 1.703 2.295 1 73.94 99 SER A O 1
ATOM 789 N N . TYR A 1 100 ? 16.609 1.033 2.412 1 70.31 100 TYR A N 1
ATOM 790 C CA . TYR A 1 100 ? 16.25 -0.371 2.586 1 70.31 100 TYR A CA 1
ATOM 791 C C . TYR A 1 100 ? 15.703 -0.626 3.984 1 70.31 100 TYR A C 1
ATOM 793 O O . TYR A 1 100 ? 15 -1.612 4.211 1 70.31 100 TYR A O 1
ATOM 801 N N . GLU A 1 101 ? 16.125 0.343 4.824 1 71.44 101 GLU A N 1
ATOM 802 C CA . GLU A 1 101 ? 15.68 0.177 6.207 1 71.44 101 GLU A CA 1
ATOM 803 C C . GLU A 1 101 ? 14.227 0.609 6.375 1 71.44 101 GLU A C 1
ATOM 805 O O . GLU A 1 101 ? 13.836 1.688 5.922 1 71.44 101 GLU A O 1
ATOM 810 N N . ARG A 1 102 ? 13.391 -0.363 6.707 1 74.06 102 ARG A N 1
ATOM 811 C CA . ARG A 1 102 ? 11.961 -0.113 6.867 1 74.06 102 ARG A CA 1
ATOM 812 C C . ARG A 1 102 ? 11.578 -0.059 8.344 1 74.06 102 ARG A C 1
ATOM 814 O O . ARG A 1 102 ? 12.055 -0.868 9.141 1 74.06 102 ARG A O 1
ATOM 821 N N . ASN A 1 103 ? 10.945 1.003 8.672 1 76.25 103 ASN A N 1
ATOM 822 C CA . ASN A 1 103 ? 10.289 1.013 9.977 1 76.25 103 ASN A CA 1
ATOM 823 C C . ASN A 1 103 ? 8.914 0.36 9.922 1 76.25 103 ASN A C 1
ATOM 825 O O . ASN A 1 103 ? 7.914 1.034 9.672 1 76.25 103 ASN A O 1
ATOM 829 N N . VAL A 1 104 ? 8.906 -0.899 10.172 1 82 104 VAL A N 1
ATOM 830 C CA . VAL A 1 104 ? 7.711 -1.71 9.984 1 82 104 VAL A CA 1
ATOM 831 C C . VAL A 1 104 ? 6.703 -1.406 11.094 1 82 104 VAL A C 1
ATOM 833 O O . VAL A 1 104 ? 5.496 -1.582 10.906 1 82 104 VAL A O 1
ATOM 836 N N . ARG A 1 105 ? 7.207 -0.862 12.195 1 84 105 ARG A N 1
ATOM 837 C CA . ARG A 1 105 ? 6.324 -0.576 13.32 1 84 105 ARG A CA 1
ATOM 838 C C . ARG A 1 105 ? 5.336 0.532 12.969 1 84 105 ARG A C 1
ATOM 840 O O . ARG A 1 105 ? 4.152 0.443 13.305 1 84 105 ARG A O 1
ATOM 847 N N . ASN A 1 106 ? 5.812 1.509 12.289 1 86.31 106 ASN A N 1
ATOM 848 C CA . ASN A 1 106 ? 4.93 2.6 11.898 1 86.31 106 ASN A CA 1
ATOM 849 C C . ASN A 1 106 ? 3.873 2.135 10.898 1 86.31 106 ASN A C 1
ATOM 851 O O . ASN A 1 106 ? 2.703 2.5 11.008 1 86.31 106 ASN A O 1
ATOM 855 N N . LEU A 1 107 ? 4.336 1.3 10.031 1 88.75 107 LEU A N 1
ATOM 856 C CA . LEU A 1 107 ? 3.422 0.792 9.016 1 88.75 107 LEU A CA 1
ATOM 857 C C . LEU A 1 107 ? 2.336 -0.075 9.641 1 88.75 107 LEU A C 1
ATOM 859 O O . LEU A 1 107 ? 1.167 0.009 9.258 1 88.75 107 LEU A O 1
ATOM 863 N N . GLU A 1 108 ? 2.74 -0.824 10.633 1 88.5 108 GLU A N 1
ATOM 864 C CA . GLU A 1 108 ? 1.774 -1.638 11.359 1 88.5 108 GLU A CA 1
ATOM 865 C C . GLU A 1 108 ? 0.723 -0.768 12.047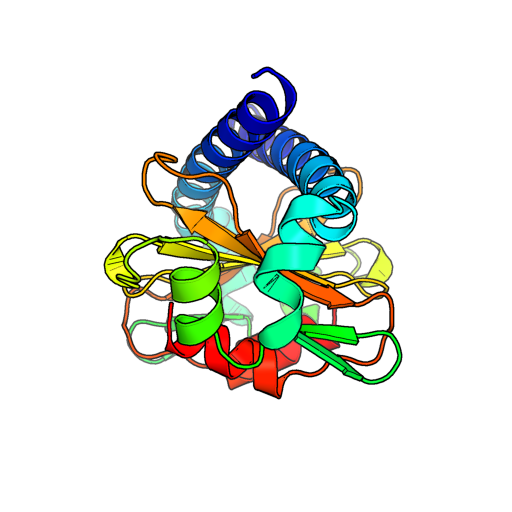 1 88.5 108 GLU A C 1
ATOM 867 O O . GLU A 1 108 ? -0.47 -1.077 12 1 88.5 108 GLU A O 1
ATOM 872 N N . ALA A 1 109 ? 1.181 0.28 12.633 1 89.5 109 ALA A N 1
ATOM 873 C CA . ALA A 1 109 ? 0.268 1.182 13.328 1 89.5 109 ALA A CA 1
ATOM 874 C C . ALA A 1 109 ? -0.744 1.793 12.367 1 89.5 109 ALA A C 1
ATOM 876 O O . ALA A 1 109 ? -1.926 1.919 12.695 1 89.5 109 ALA A O 1
ATOM 877 N N . TYR A 1 110 ? -0.287 2.117 11.117 1 92.62 110 TYR A N 1
ATOM 878 C CA . TYR A 1 110 ? -1.186 2.666 10.102 1 92.62 110 TYR A CA 1
ATOM 879 C C . TYR A 1 110 ? -2.225 1.636 9.68 1 92.62 110 TYR A C 1
ATOM 881 O O . TYR A 1 110 ? -3.416 1.94 9.609 1 92.62 110 TYR A O 1
ATOM 889 N N . VAL A 1 111 ? -1.755 0.421 9.445 1 90.56 111 VAL A N 1
ATOM 890 C CA . VAL A 1 111 ? -2.609 -0.632 8.906 1 90.56 111 VAL A CA 1
ATOM 891 C C . VAL A 1 111 ? -3.703 -0.978 9.914 1 90.56 111 VAL A C 1
ATOM 893 O O . VAL A 1 111 ? -4.855 -1.202 9.539 1 90.56 111 VAL A O 1
ATOM 896 N N . VAL A 1 112 ? -3.338 -0.998 11.188 1 88.12 112 VAL A N 1
ATOM 897 C CA . VAL A 1 112 ? -4.301 -1.311 12.242 1 88.12 112 VAL A CA 1
ATOM 898 C C . VAL A 1 112 ? -5.34 -0.196 12.336 1 88.12 112 VAL A C 1
ATOM 900 O O . VAL A 1 112 ? -6.516 -0.455 12.609 1 88.12 112 VAL A O 1
ATOM 903 N N . GLN A 1 113 ? -4.922 1.014 12.07 1 90.31 113 GLN A N 1
ATOM 904 C CA . GLN A 1 113 ? -5.801 2.17 12.195 1 90.31 113 GLN A CA 1
ATOM 905 C C . GLN A 1 113 ? -6.738 2.277 10.992 1 90.31 113 GLN A C 1
ATOM 907 O O . GLN A 1 113 ? -7.863 2.768 11.117 1 90.31 113 GLN A O 1
ATOM 912 N N . TYR A 1 114 ? -6.172 1.769 9.82 1 91 114 TYR A N 1
ATOM 913 C CA . TYR A 1 114 ? -6.93 1.907 8.586 1 91 114 TYR A CA 1
ATOM 914 C C . TYR A 1 114 ? -7.145 0.552 7.922 1 91 114 TYR A C 1
ATOM 916 O O . TYR A 1 114 ? -6.223 -0.262 7.844 1 91 114 TYR A O 1
ATOM 924 N N . MET B 1 1 ? -5 25.297 -7.508 1 28.11 1 MET B N 1
ATOM 925 C CA . MET B 1 1 ? -6.234 24.547 -7.738 1 28.11 1 MET B CA 1
ATOM 926 C C . MET B 1 1 ? -5.949 23.25 -8.5 1 28.11 1 MET B C 1
ATOM 928 O O . MET B 1 1 ? -6.727 22.297 -8.43 1 28.11 1 MET B O 1
ATOM 932 N N . SER B 1 2 ? -5.086 23.375 -9.445 1 28.3 2 SER B N 1
ATOM 933 C CA . SER B 1 2 ? -4.965 22.328 -10.469 1 28.3 2 SER B CA 1
ATOM 934 C C . SER B 1 2 ? -4.234 21.109 -9.938 1 28.3 2 SER B C 1
ATOM 936 O O . SER B 1 2 ? -4.539 19.984 -10.328 1 28.3 2 SER B O 1
ATOM 938 N N . LYS B 1 3 ? -3.109 21.375 -9.266 1 34.12 3 LYS B N 1
ATOM 939 C CA . LYS B 1 3 ? -2.119 20.359 -8.961 1 34.12 3 LYS B CA 1
ATOM 940 C C . LYS B 1 3 ? -2.654 19.359 -7.926 1 34.12 3 LYS B C 1
ATOM 942 O O . LYS B 1 3 ? -2.391 18.156 -8.016 1 34.12 3 LYS B O 1
ATOM 947 N N . ILE B 1 4 ? -3.438 19.781 -6.965 1 34.16 4 ILE B N 1
ATOM 948 C CA . ILE B 1 4 ? -4.141 18.969 -5.977 1 34.16 4 ILE B CA 1
ATOM 949 C C . ILE B 1 4 ? -5.148 18.062 -6.676 1 34.16 4 ILE B C 1
ATOM 951 O O . ILE B 1 4 ? -5.289 16.891 -6.316 1 34.16 4 ILE B O 1
ATOM 955 N N . ILE B 1 5 ? -5.617 18.562 -7.758 1 35.06 5 ILE B N 1
ATOM 956 C CA . ILE B 1 5 ? -6.707 17.906 -8.484 1 35.06 5 ILE B CA 1
ATOM 957 C C . ILE B 1 5 ? -6.172 16.703 -9.242 1 35.06 5 ILE B C 1
ATOM 959 O O . ILE B 1 5 ? -6.832 15.656 -9.297 1 35.06 5 ILE B O 1
ATOM 963 N N . THR B 1 6 ? -5.059 16.906 -9.766 1 38.28 6 THR B N 1
ATOM 964 C CA . THR B 1 6 ? -4.535 15.812 -10.586 1 38.28 6 THR B CA 1
ATOM 965 C C . THR B 1 6 ? -4.168 14.609 -9.719 1 38.28 6 THR B C 1
ATOM 967 O O . THR B 1 6 ? -4.277 13.461 -10.156 1 38.28 6 THR B O 1
ATOM 970 N N . GLY B 1 7 ? -3.822 14.844 -8.5 1 42.28 7 GLY B N 1
ATOM 971 C CA . GLY B 1 7 ? -3.502 13.797 -7.547 1 42.28 7 GLY B CA 1
ATOM 972 C C . GLY B 1 7 ? -4.699 12.938 -7.18 1 42.28 7 GLY B C 1
ATOM 973 O O . GLY B 1 7 ? -4.594 11.711 -7.102 1 42.28 7 GLY B O 1
ATOM 974 N N . VAL B 1 8 ? -5.781 13.703 -7.094 1 41.69 8 VAL B N 1
ATOM 975 C CA . VAL B 1 8 ? -7.059 13.117 -6.695 1 41.69 8 VAL B CA 1
ATOM 976 C C . VAL B 1 8 ? -7.539 12.141 -7.766 1 41.69 8 VAL B C 1
ATOM 978 O O . VAL B 1 8 ? -7.969 11.031 -7.453 1 41.69 8 VAL B O 1
ATOM 981 N N . PHE B 1 9 ? -7.422 12.602 -8.938 1 39.44 9 PHE B N 1
ATOM 982 C CA . PHE B 1 9 ? -7.945 11.82 -10.055 1 39.44 9 PHE B CA 1
ATOM 983 C C . PHE B 1 9 ? -7.117 10.555 -10.266 1 39.44 9 PHE B C 1
ATOM 985 O O . PHE B 1 9 ? -7.664 9.5 -10.586 1 39.44 9 PHE B O 1
ATOM 992 N N . GLY B 1 10 ? -5.992 10.766 -10.031 1 42.16 10 GLY B N 1
ATOM 993 C CA . GLY B 1 10 ? -5.125 9.617 -10.211 1 42.16 10 GLY B CA 1
ATOM 994 C C . GLY B 1 10 ? -5.363 8.523 -9.18 1 42.16 10 GLY B C 1
ATOM 995 O O . GLY B 1 10 ? -5.363 7.34 -9.516 1 42.16 10 GLY B O 1
ATOM 996 N N . SER B 1 11 ? -5.734 8.977 -8.008 1 48.69 11 SER B N 1
ATOM 997 C CA . SER B 1 11 ? -5.977 8.031 -6.922 1 48.69 11 SER B CA 1
ATOM 998 C C . SER B 1 11 ? -7.219 7.188 -7.195 1 48.69 11 SER B C 1
ATOM 1000 O O . SER B 1 11 ? -7.215 5.973 -6.973 1 48.69 11 SER B O 1
ATOM 1002 N N . ARG B 1 12 ? -8.18 7.879 -7.828 1 43.84 12 ARG B N 1
ATOM 1003 C CA . ARG B 1 12 ? -9.422 7.156 -8.078 1 43.84 12 ARG B CA 1
ATOM 1004 C C . ARG B 1 12 ? -9.227 6.086 -9.148 1 43.84 12 ARG B C 1
ATOM 1006 O O . ARG B 1 12 ? -9.773 4.988 -9.039 1 43.84 12 ARG B O 1
ATOM 1013 N N . ILE B 1 13 ? -8.625 6.562 -10.07 1 43.09 13 ILE B N 1
ATOM 1014 C CA . ILE B 1 13 ? -8.414 5.633 -11.18 1 43.09 13 ILE B CA 1
ATOM 1015 C C . ILE B 1 13 ? -7.605 4.434 -10.703 1 43.09 13 ILE B C 1
ATOM 1017 O O . ILE B 1 13 ? -7.91 3.291 -11.055 1 43.09 13 ILE B O 1
ATOM 1021 N N . LEU B 1 14 ? -6.828 4.863 -9.797 1 46.97 14 LEU B N 1
ATOM 1022 C CA . LEU B 1 14 ? -5.992 3.803 -9.242 1 46.97 14 LEU B CA 1
ATOM 1023 C C . LEU B 1 14 ? -6.809 2.881 -8.344 1 46.97 14 LEU B C 1
ATOM 1025 O O . LEU B 1 14 ? -6.672 1.657 -8.414 1 46.97 14 LEU B O 1
ATOM 1029 N N . GLN B 1 15 ? -7.676 3.51 -7.613 1 49.41 15 GLN B N 1
ATOM 1030 C CA . GLN B 1 15 ? -8.531 2.754 -6.707 1 49.41 15 GLN B CA 1
ATOM 1031 C C . GLN B 1 15 ? -9.461 1.818 -7.48 1 49.41 15 GLN B C 1
ATOM 1033 O O . GLN B 1 15 ? -9.594 0.643 -7.133 1 49.41 15 GLN B O 1
ATOM 1038 N N . ARG B 1 16 ? -10.07 2.371 -8.328 1 48.44 16 ARG B N 1
ATOM 1039 C CA . ARG B 1 16 ? -11.047 1.588 -9.078 1 48.44 16 ARG B CA 1
ATOM 1040 C C . ARG B 1 16 ? -10.367 0.452 -9.836 1 48.44 16 ARG B C 1
ATOM 1042 O O . ARG B 1 16 ? -10.891 -0.664 -9.891 1 48.44 16 ARG B O 1
ATOM 1049 N N . LYS B 1 17 ? -9.352 0.849 -10.352 1 49.19 17 LYS B N 1
ATOM 1050 C CA . LYS B 1 17 ? -8.641 -0.167 -11.117 1 49.19 17 LYS B CA 1
ATOM 1051 C C . LYS B 1 17 ? -8.109 -1.272 -10.211 1 49.19 17 LYS B C 1
ATOM 1053 O O . LYS B 1 17 ? -8.203 -2.455 -10.547 1 49.19 17 LYS B O 1
ATOM 1058 N N . TYR B 1 18 ? -7.633 -0.777 -9.133 1 48.62 18 TYR B N 1
ATOM 1059 C CA . TYR B 1 18 ? -7.145 -1.759 -8.172 1 48.62 18 TYR B CA 1
ATOM 1060 C C . TYR B 1 18 ? -8.281 -2.639 -7.664 1 48.62 18 TYR B C 1
ATOM 1062 O O . TYR B 1 18 ? -8.133 -3.859 -7.562 1 48.62 18 TYR B O 1
ATOM 1070 N N . ASP B 1 19 ? -9.352 -1.996 -7.402 1 53.5 19 ASP B N 1
ATOM 1071 C CA . ASP B 1 19 ? -10.508 -2.73 -6.898 1 53.5 19 ASP B CA 1
ATOM 1072 C C . ASP B 1 19 ? -10.992 -3.762 -7.918 1 53.5 19 ASP B C 1
ATOM 1074 O O . ASP B 1 19 ? -11.312 -4.898 -7.559 1 53.5 19 ASP B O 1
ATOM 1078 N N . SER B 1 20 ? -10.992 -3.332 -9.016 1 51.03 20 SER B N 1
ATOM 1079 C CA . SER B 1 20 ? -11.469 -4.227 -10.07 1 51.03 20 SER B CA 1
ATOM 1080 C C . SER B 1 20 ? -10.477 -5.352 -10.328 1 51.03 20 SER B C 1
ATOM 1082 O O . SER B 1 20 ? -10.867 -6.504 -10.516 1 51.03 20 SER B O 1
ATOM 1084 N N . MET B 1 21 ? -9.328 -5.035 -10.305 1 48.22 21 MET B N 1
ATOM 1085 C CA . MET B 1 21 ? -8.281 -6.016 -10.594 1 48.22 21 MET B CA 1
ATOM 1086 C C . MET B 1 21 ? -8.211 -7.07 -9.5 1 48.22 21 MET B C 1
ATOM 1088 O O . MET B 1 21 ? -8.086 -8.266 -9.781 1 48.22 21 MET B O 1
ATOM 1092 N N . HIS B 1 22 ? -8.258 -6.664 -8.336 1 50.41 22 HIS B N 1
ATOM 1093 C CA . HIS B 1 22 ? -8.078 -7.555 -7.195 1 50.41 22 HIS B CA 1
ATOM 1094 C C . HIS B 1 22 ? -9.25 -8.516 -7.062 1 50.41 22 HIS B C 1
ATOM 1096 O O . HIS B 1 22 ? -9.055 -9.719 -6.836 1 50.41 22 HIS B O 1
ATOM 1102 N N . GLU B 1 23 ? -10.367 -7.871 -7.129 1 53 23 GLU B N 1
ATOM 1103 C CA . GLU B 1 23 ? -11.523 -8.75 -7.031 1 53 23 GLU B CA 1
ATOM 1104 C C . GLU B 1 23 ? -11.5 -9.828 -8.109 1 53 23 GLU B C 1
ATOM 1106 O O . GLU B 1 23 ? -11.805 -10.992 -7.84 1 53 23 GLU B O 1
ATOM 1111 N N . SER B 1 24 ? -11.094 -9.43 -9.156 1 51.75 24 SER B N 1
ATOM 1112 C CA . SER B 1 24 ? -11.094 -10.359 -10.281 1 51.75 24 SER B CA 1
ATOM 1113 C C . SER B 1 24 ? -9.938 -11.352 -10.172 1 51.75 24 SER B C 1
ATOM 1115 O O . SER B 1 24 ? -10.102 -12.547 -10.422 1 51.75 24 SER B O 1
ATOM 1117 N N . LEU B 1 25 ? -8.883 -10.883 -9.781 1 54.38 25 LEU B N 1
ATOM 1118 C CA . LEU B 1 25 ? -7.711 -11.75 -9.742 1 54.38 25 LEU B CA 1
ATOM 1119 C C . LEU B 1 25 ? -7.832 -12.773 -8.617 1 54.38 25 LEU B C 1
ATOM 1121 O O . LEU B 1 25 ? -7.492 -13.945 -8.797 1 54.38 25 LEU B O 1
ATOM 1125 N N . CYS B 1 26 ? -8.258 -12.219 -7.426 1 53.44 26 CYS B N 1
ATOM 1126 C CA . CYS B 1 26 ? -8.477 -13.18 -6.352 1 53.44 26 CYS B CA 1
ATOM 1127 C C . CYS B 1 26 ? -9.516 -14.219 -6.758 1 53.44 26 CYS B C 1
ATOM 1129 O O . CYS B 1 26 ? -9.445 -15.375 -6.328 1 53.44 26 CYS B O 1
ATOM 1131 N N . LYS B 1 27 ? -10.281 -13.711 -7.695 1 50.25 27 LYS B N 1
ATOM 1132 C CA . LYS B 1 27 ? -11.352 -14.602 -8.133 1 50.25 27 LYS B CA 1
ATOM 1133 C C . LYS B 1 27 ? -10.953 -15.352 -9.406 1 50.25 27 LYS B C 1
ATOM 1135 O O . LYS B 1 27 ? -11.602 -16.328 -9.781 1 50.25 27 LYS B O 1
ATOM 1140 N N . ASP B 1 28 ? -9.852 -14.812 -9.875 1 52.12 28 ASP B N 1
ATOM 1141 C CA . ASP B 1 28 ? -9.492 -15.516 -11.102 1 52.12 28 ASP B CA 1
ATOM 1142 C C . ASP B 1 28 ? -9.055 -16.953 -10.805 1 52.12 28 ASP B C 1
ATOM 1144 O O . ASP B 1 28 ? -8.07 -17.172 -10.102 1 52.12 28 ASP B O 1
ATOM 1148 N N . ARG B 1 29 ? -9.867 -17.797 -11.18 1 48.72 29 ARG B N 1
ATOM 1149 C CA . ARG B 1 29 ? -9.75 -19.234 -10.953 1 48.72 29 ARG B CA 1
ATOM 1150 C C . ARG B 1 29 ? -8.375 -19.75 -11.367 1 48.72 29 ARG B C 1
ATOM 1152 O O . ARG B 1 29 ? -7.805 -20.609 -10.695 1 48.72 29 ARG B O 1
ATOM 1159 N N . CYS B 1 30 ? -7.895 -19.234 -12.477 1 51.19 30 CYS B N 1
ATOM 1160 C CA . CYS B 1 30 ? -6.621 -19.734 -12.969 1 51.19 30 CYS B CA 1
ATOM 1161 C C . CYS B 1 30 ? -5.484 -19.375 -12.023 1 51.19 30 CYS B C 1
ATOM 1163 O O . CYS B 1 30 ? -4.625 -20.203 -11.719 1 51.19 30 CYS B O 1
ATOM 1165 N N . PHE B 1 31 ? -5.473 -18.172 -11.641 1 58.31 31 PHE B N 1
ATOM 1166 C CA . PHE B 1 31 ? -4.469 -17.797 -10.656 1 58.31 31 PHE B CA 1
ATOM 1167 C C . PHE B 1 31 ? -4.609 -18.641 -9.391 1 58.31 31 PHE B C 1
ATOM 1169 O O . PHE B 1 31 ? -3.615 -19.141 -8.859 1 58.31 31 PHE B O 1
ATOM 1176 N N . CYS B 1 32 ? -5.789 -18.797 -9.156 1 61.06 32 CYS B N 1
ATOM 1177 C CA . CYS B 1 32 ? -6.082 -19.516 -7.922 1 61.06 32 CYS B CA 1
ATOM 1178 C C . CYS B 1 32 ? -5.578 -20.953 -7.98 1 61.06 32 CYS B C 1
ATOM 1180 O O . CYS B 1 32 ? -4.988 -21.438 -7.023 1 61.06 32 CYS B O 1
ATOM 1182 N N . LEU B 1 33 ? -5.754 -21.453 -9.102 1 63.19 33 LEU B N 1
ATOM 1183 C CA . LEU B 1 33 ? -5.371 -22.844 -9.188 1 63.19 33 LEU B CA 1
ATOM 1184 C C . LEU B 1 33 ? -3.852 -23 -9.172 1 63.19 33 LEU B C 1
ATOM 1186 O O . LEU B 1 33 ? -3.32 -23.859 -8.469 1 63.19 33 LEU B O 1
ATOM 1190 N N . ALA B 1 34 ? -3.217 -22.188 -9.906 1 66.69 34 ALA B N 1
ATOM 1191 C CA . ALA B 1 34 ? -1.766 -22.281 -10.031 1 66.69 34 ALA B CA 1
ATOM 1192 C C . ALA B 1 34 ? -1.076 -21.844 -8.742 1 66.69 34 ALA B C 1
ATOM 1194 O O . ALA B 1 34 ? -0.041 -22.391 -8.367 1 66.69 34 ALA B O 1
ATOM 1195 N N . ALA B 1 35 ? -1.741 -21.031 -8.117 1 75.94 35 ALA B N 1
ATOM 1196 C CA . ALA B 1 35 ? -1.077 -20.375 -7.004 1 75.94 35 ALA B CA 1
ATOM 1197 C C . ALA B 1 35 ? -1.56 -20.922 -5.664 1 75.94 35 ALA B C 1
ATOM 1199 O O . ALA B 1 35 ? -1.023 -20.578 -4.613 1 75.94 35 ALA B O 1
ATOM 1200 N N . ARG B 1 36 ? -2.438 -21.859 -5.723 1 76.62 36 ARG B N 1
ATOM 1201 C CA . ARG B 1 36 ? -3.125 -22.312 -4.523 1 76.62 36 ARG B CA 1
ATOM 1202 C C . ARG B 1 36 ? -2.135 -22.844 -3.492 1 76.62 36 ARG B C 1
ATOM 1204 O O . ARG B 1 36 ? -2.314 -22.641 -2.289 1 76.62 36 ARG B O 1
ATOM 1211 N N . GLY B 1 37 ? -1.087 -23.453 -3.957 1 83.5 37 GLY B N 1
ATOM 1212 C CA . GLY B 1 37 ? -0.14 -24.078 -3.047 1 83.5 37 GLY B CA 1
ATOM 1213 C C . GLY B 1 37 ? 0.69 -23.078 -2.268 1 83.5 37 GLY B C 1
ATOM 1214 O O . GLY B 1 37 ? 1.34 -23.438 -1.283 1 83.5 37 GLY B O 1
ATOM 1215 N N . SER B 1 38 ? 0.628 -21.859 -2.639 1 89.94 38 SER B N 1
ATOM 1216 C CA . SER B 1 38 ? 1.454 -20.844 -1.994 1 89.94 38 SER B CA 1
ATOM 1217 C C . SER B 1 38 ? 0.616 -19.938 -1.098 1 89.94 38 SER B C 1
ATOM 1219 O O . SER B 1 38 ? 1.134 -18.984 -0.516 1 89.94 38 SER B O 1
ATOM 1221 N N . PHE B 1 39 ? -0.668 -20.266 -0.938 1 88.06 39 PHE B N 1
ATOM 1222 C CA . PHE B 1 39 ? -1.566 -19.406 -0.178 1 88.06 39 PHE B CA 1
ATOM 1223 C C . PHE B 1 39 ? -2.131 -20.141 1.03 1 88.06 39 PHE B C 1
ATOM 1225 O O . PHE B 1 39 ? -2.207 -21.375 1.034 1 88.06 39 PHE B O 1
ATOM 1232 N N . CYS B 1 40 ? -2.359 -19.375 2.023 1 86.5 40 CYS B N 1
ATOM 1233 C CA . CYS B 1 40 ? -3.016 -19.859 3.23 1 86.5 40 CYS B CA 1
ATOM 1234 C C . CYS B 1 40 ? -4.207 -18.984 3.596 1 86.5 40 CYS B C 1
ATOM 1236 O O . CYS B 1 40 ? -4.215 -17.797 3.312 1 86.5 40 CYS B O 1
ATOM 1238 N N . GLN B 1 41 ? -5.191 -19.594 4.047 1 83.62 41 GLN B N 1
ATOM 1239 C CA . GLN B 1 41 ? -6.348 -18.875 4.559 1 83.62 41 GLN B CA 1
ATOM 1240 C C . GLN B 1 41 ? -6.402 -18.922 6.082 1 83.62 41 GLN B C 1
ATOM 1242 O O . GLN B 1 41 ? -6.266 -20 6.672 1 83.62 41 GLN B O 1
ATOM 1247 N N . ASP B 1 42 ? -6.398 -17.797 6.727 1 83.75 42 ASP B N 1
ATOM 1248 C CA . ASP B 1 42 ? -6.582 -17.641 8.164 1 83.75 42 ASP B CA 1
ATOM 1249 C C . ASP B 1 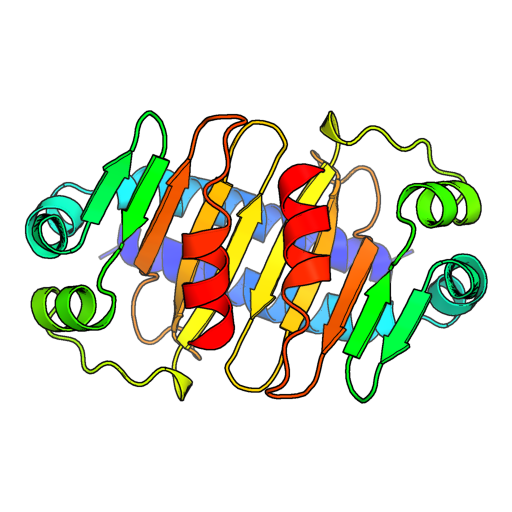42 ? -7.789 -16.766 8.477 1 83.75 42 ASP B C 1
ATOM 1251 O O . ASP B 1 42 ? -7.699 -15.539 8.43 1 83.75 42 ASP B O 1
ATOM 1255 N N . GLY B 1 43 ? -8.922 -17.484 8.734 1 81.44 43 GLY B N 1
ATOM 1256 C CA . GLY B 1 43 ? -10.156 -16.719 8.867 1 81.44 43 GLY B CA 1
ATOM 1257 C C . GLY B 1 43 ? -10.562 -16.016 7.586 1 81.44 43 GLY B C 1
ATOM 1258 O O . GLY B 1 43 ? -10.695 -16.656 6.539 1 81.44 43 GLY B O 1
ATOM 1259 N N . ASP B 1 44 ? -10.633 -14.695 7.707 1 79.94 44 ASP B N 1
ATOM 1260 C CA . ASP B 1 44 ? -11.062 -13.906 6.559 1 79.94 44 ASP B CA 1
ATOM 1261 C C . ASP B 1 44 ? -9.859 -13.328 5.809 1 79.94 44 ASP B C 1
ATOM 1263 O O . ASP B 1 44 ? -10.008 -12.406 5.012 1 79.94 44 ASP B O 1
ATOM 1267 N N . VAL B 1 45 ? -8.695 -13.891 6.109 1 84.06 45 VAL B N 1
ATOM 1268 C CA . VAL B 1 45 ? -7.469 -13.414 5.477 1 84.06 45 VAL B CA 1
ATOM 1269 C C . VAL B 1 45 ? -6.883 -14.508 4.59 1 84.06 45 VAL B C 1
ATOM 1271 O O . VAL B 1 45 ? -6.742 -15.656 5.02 1 84.06 45 VAL B O 1
ATOM 1274 N N . ILE B 1 46 ? -6.75 -14.25 3.355 1 85.25 46 ILE B N 1
ATOM 1275 C CA . ILE B 1 46 ? -5.996 -15.102 2.436 1 85.25 46 ILE B CA 1
ATOM 1276 C C . ILE B 1 46 ? -4.664 -14.438 2.098 1 85.25 46 ILE B C 1
ATOM 1278 O O . ILE B 1 46 ? -4.625 -13.266 1.706 1 85.25 46 ILE B O 1
ATOM 1282 N N . PHE B 1 47 ? -3.604 -15.18 2.293 1 88.31 47 PHE B N 1
ATOM 1283 C CA . PHE B 1 47 ? -2.307 -14.547 2.068 1 88.31 47 PHE B CA 1
ATOM 1284 C C . PHE B 1 47 ? -1.314 -15.547 1.483 1 88.31 47 PHE B C 1
ATOM 1286 O O . PHE B 1 47 ? -1.433 -16.75 1.709 1 88.31 47 PHE B O 1
ATOM 1293 N N . CYS B 1 48 ? -0.446 -15.023 0.73 1 91.75 48 CYS B N 1
ATOM 1294 C CA . CYS B 1 48 ? 0.656 -15.82 0.201 1 91.75 48 CYS B CA 1
ATOM 1295 C C . CYS B 1 48 ? 1.755 -15.984 1.244 1 91.75 48 CYS B C 1
ATOM 1297 O O . CYS B 1 48 ? 2.363 -15.008 1.677 1 91.75 48 CYS B O 1
ATOM 1299 N N . TYR B 1 49 ? 2.061 -17.25 1.64 1 90.44 49 TYR B N 1
ATOM 1300 C CA . TYR B 1 49 ? 3.051 -17.469 2.688 1 90.44 49 TYR B CA 1
ATOM 1301 C C . TYR B 1 49 ? 4.418 -17.781 2.09 1 90.44 49 TYR B C 1
ATOM 1303 O O . TYR B 1 49 ? 5.43 -17.766 2.795 1 90.44 49 TYR B O 1
ATOM 1311 N N . ASP B 1 50 ? 4.402 -18.016 0.78 1 91.62 50 ASP B N 1
ATOM 1312 C CA . ASP B 1 50 ? 5.645 -18.344 0.083 1 91.62 50 ASP B CA 1
ATOM 1313 C C . ASP B 1 50 ? 5.668 -17.703 -1.309 1 91.62 50 ASP B C 1
ATOM 1315 O O . ASP B 1 50 ? 5.227 -18.328 -2.281 1 91.62 50 ASP B O 1
ATOM 1319 N N . VAL B 1 51 ? 6.266 -16.531 -1.412 1 93.12 51 VAL B N 1
ATOM 1320 C CA . VAL B 1 51 ? 6.23 -15.758 -2.646 1 93.12 51 VAL B CA 1
ATOM 1321 C C . VAL B 1 51 ? 7.09 -16.438 -3.709 1 93.12 51 VAL B C 1
ATOM 1323 O O . VAL B 1 51 ? 6.73 -16.453 -4.891 1 93.12 51 VAL B O 1
ATOM 1326 N N . ASP B 1 52 ? 8.188 -17.031 -3.258 1 93 52 ASP B N 1
ATOM 1327 C CA . ASP B 1 52 ? 9.055 -17.719 -4.207 1 93 52 ASP B CA 1
ATOM 1328 C C . ASP B 1 52 ? 8.312 -18.875 -4.887 1 93 52 ASP B C 1
ATOM 1330 O O . ASP B 1 52 ? 8.383 -19.031 -6.105 1 93 52 ASP B O 1
ATOM 1334 N N . SER B 1 53 ? 7.629 -19.672 -4.121 1 92.25 53 SER B N 1
ATOM 1335 C CA . SER B 1 53 ? 6.84 -20.781 -4.664 1 92.25 53 SER B CA 1
ATOM 1336 C C . SER B 1 53 ? 5.738 -20.266 -5.586 1 92.25 53 SER B C 1
ATOM 1338 O O . SER B 1 53 ? 5.422 -20.891 -6.598 1 92.25 53 SER B O 1
ATOM 1340 N N . LEU B 1 54 ? 5.125 -19.141 -5.285 1 91.25 54 LEU B N 1
ATOM 1341 C CA . LEU B 1 54 ? 4.109 -18.516 -6.129 1 91.25 54 LEU B CA 1
ATOM 1342 C C . LEU B 1 54 ? 4.68 -18.156 -7.496 1 91.25 54 LEU B C 1
ATOM 1344 O O . LEU B 1 54 ? 4.094 -18.5 -8.523 1 91.25 54 LEU B O 1
ATOM 134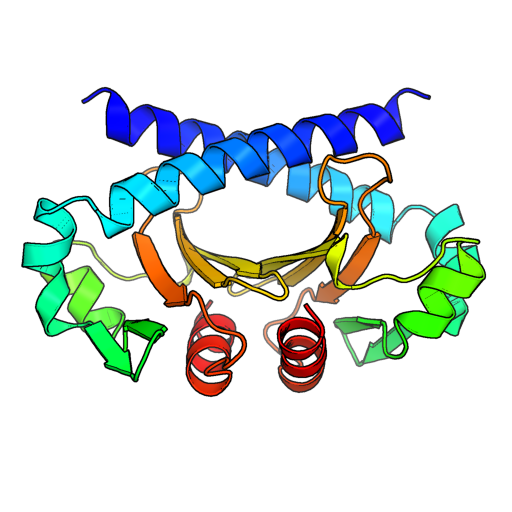8 N N . PHE B 1 55 ? 5.828 -17.516 -7.465 1 92.5 55 PHE B N 1
ATOM 1349 C CA . PHE B 1 55 ? 6.453 -17.125 -8.727 1 92.5 55 PHE B CA 1
ATOM 1350 C C . PHE B 1 55 ? 6.805 -18.359 -9.555 1 92.5 55 PHE B C 1
ATOM 1352 O O . PHE B 1 55 ? 6.621 -18.359 -10.773 1 92.5 55 PHE B O 1
ATOM 1359 N N . LYS B 1 56 ? 7.332 -19.375 -8.852 1 92.31 56 LYS B N 1
ATOM 1360 C CA . LYS B 1 56 ? 7.633 -20.625 -9.539 1 92.31 56 LYS B CA 1
ATOM 1361 C C . LYS B 1 56 ? 6.379 -21.219 -10.18 1 92.31 56 LYS B C 1
ATOM 1363 O O . LYS B 1 56 ? 6.406 -21.625 -11.344 1 92.31 56 LYS B O 1
ATOM 1368 N N . ALA B 1 57 ? 5.258 -21.219 -9.492 1 87.31 57 ALA B N 1
ATOM 1369 C CA . ALA B 1 57 ? 3.99 -21.766 -9.977 1 87.31 57 ALA B CA 1
ATOM 1370 C C . ALA B 1 57 ? 3.488 -20.984 -11.188 1 87.31 57 ALA B C 1
ATOM 1372 O O . ALA B 1 57 ? 2.854 -21.547 -12.078 1 87.31 57 ALA B O 1
ATOM 1373 N N . LEU B 1 58 ? 3.795 -19.703 -11.242 1 86.06 58 LEU B N 1
ATOM 1374 C CA . LEU B 1 58 ? 3.361 -18.828 -12.328 1 86.06 58 LEU B CA 1
ATOM 1375 C C . LEU B 1 58 ? 4.379 -18.844 -13.469 1 86.06 58 LEU B C 1
ATOM 1377 O O . LEU B 1 58 ? 4.203 -18.141 -14.469 1 86.06 58 LEU B O 1
ATOM 1381 N N . GLU B 1 59 ? 5.457 -19.578 -13.25 1 89 59 GLU B N 1
ATOM 1382 C CA . GLU B 1 59 ? 6.539 -19.703 -14.227 1 89 59 GLU B CA 1
ATOM 1383 C C . GLU B 1 59 ? 7.203 -18.359 -14.5 1 89 59 GLU B C 1
ATOM 1385 O O . GLU B 1 59 ? 7.457 -18.016 -15.648 1 89 59 GLU B O 1
ATOM 1390 N N . LEU B 1 60 ? 7.395 -17.672 -13.438 1 89.81 60 LEU B N 1
ATOM 1391 C CA . LEU B 1 60 ? 8.078 -16.375 -13.484 1 89.81 60 LEU B CA 1
ATOM 1392 C C . LEU B 1 60 ? 9.352 -16.406 -12.633 1 89.81 60 LEU B C 1
ATOM 1394 O O . LEU B 1 60 ? 9.391 -17.078 -11.602 1 89.81 60 LEU B O 1
ATOM 1398 N N . GLN B 1 61 ? 10.336 -15.766 -13.102 1 92.62 61 GLN B N 1
ATOM 1399 C CA . GLN B 1 61 ? 11.516 -15.547 -12.266 1 92.62 61 GLN B CA 1
ATOM 1400 C C . GLN B 1 61 ? 11.25 -14.477 -11.211 1 92.62 61 GLN B C 1
ATOM 1402 O O . GLN B 1 61 ? 10.727 -13.406 -11.531 1 92.62 61 GLN B O 1
ATOM 1407 N N . HIS B 1 62 ? 11.57 -14.852 -10.055 1 94.06 62 HIS B N 1
ATOM 1408 C CA . HIS B 1 62 ? 11.344 -13.906 -8.961 1 94.06 62 HIS B CA 1
ATOM 1409 C C . HIS B 1 62 ? 12.586 -13.062 -8.703 1 94.06 62 HIS B C 1
ATOM 1411 O O . HIS B 1 62 ? 13.57 -13.539 -8.133 1 94.06 62 HIS B O 1
ATOM 1417 N N . ASN B 1 63 ? 12.57 -11.852 -9.125 1 94.81 63 ASN B N 1
ATOM 1418 C CA . ASN B 1 63 ? 13.523 -10.805 -8.781 1 94.81 63 ASN B CA 1
ATOM 1419 C C . ASN B 1 63 ? 12.844 -9.633 -8.078 1 94.81 63 ASN B C 1
ATOM 1421 O O . ASN B 1 63 ? 12.234 -8.789 -8.727 1 94.81 63 ASN B O 1
ATOM 1425 N N . PRO B 1 64 ? 13 -9.633 -6.754 1 93.62 64 PRO B N 1
ATOM 1426 C CA . PRO B 1 64 ? 12.273 -8.625 -5.977 1 93.62 64 PRO B CA 1
ATOM 1427 C C . PRO B 1 64 ? 12.531 -7.199 -6.461 1 93.62 64 PRO B C 1
ATOM 1429 O O . PRO B 1 64 ? 11.672 -6.328 -6.32 1 93.62 64 PRO B O 1
ATOM 1432 N N . GLN B 1 65 ? 13.641 -6.977 -7.09 1 92.81 65 GLN B N 1
ATOM 1433 C CA . GLN B 1 65 ? 13.992 -5.641 -7.551 1 92.81 65 GLN B CA 1
ATOM 1434 C C . GLN B 1 65 ? 13.125 -5.215 -8.727 1 92.81 65 GLN B C 1
ATOM 1436 O O . GLN B 1 65 ? 13.047 -4.027 -9.055 1 92.81 65 GLN B O 1
ATOM 1441 N N . GLU B 1 66 ? 12.484 -6.164 -9.328 1 94.12 66 GLU B N 1
ATOM 1442 C CA . GLU B 1 66 ? 11.672 -5.871 -10.5 1 94.12 66 GLU B CA 1
ATOM 1443 C C . GLU B 1 66 ? 10.211 -5.641 -10.117 1 94.12 66 GLU B C 1
ATOM 1445 O O . GLU B 1 66 ? 9.383 -5.32 -10.977 1 94.12 66 GLU B O 1
ATOM 1450 N N . TRP B 1 67 ? 9.961 -5.809 -8.82 1 90.69 67 TRP B N 1
ATOM 1451 C CA . TRP B 1 67 ? 8.578 -5.73 -8.359 1 90.69 67 TRP B CA 1
ATOM 1452 C C . TRP B 1 67 ? 8.438 -4.723 -7.223 1 90.69 67 TRP B C 1
ATOM 1454 O O . TRP B 1 67 ? 9.398 -4.461 -6.496 1 90.69 67 TRP B O 1
ATOM 1464 N N . ARG B 1 68 ? 7.289 -4.195 -7.105 1 90.5 68 ARG B N 1
ATOM 1465 C CA . ARG B 1 68 ? 6.922 -3.352 -5.977 1 90.5 68 ARG B CA 1
ATOM 1466 C C . ARG B 1 68 ? 5.648 -3.857 -5.305 1 90.5 68 ARG B C 1
ATOM 1468 O O . ARG B 1 68 ? 4.812 -4.496 -5.945 1 90.5 68 ARG B O 1
ATOM 1475 N N . LEU B 1 69 ? 5.598 -3.623 -4.02 1 91.75 69 LEU B N 1
ATOM 1476 C CA . LEU B 1 69 ? 4.449 -4.035 -3.219 1 91.75 69 LEU B CA 1
ATOM 1477 C C . LEU B 1 69 ? 3.463 -2.885 -3.053 1 91.75 69 LEU B C 1
ATOM 1479 O O . LEU B 1 69 ? 3.85 -1.779 -2.664 1 91.75 69 LEU B O 1
ATOM 1483 N N . PHE B 1 70 ? 2.23 -3.18 -3.367 1 88.12 70 PHE B N 1
ATOM 1484 C CA . PHE B 1 70 ? 1.144 -2.234 -3.143 1 88.12 70 PHE B CA 1
ATOM 1485 C C . PHE B 1 70 ? 0.162 -2.777 -2.109 1 88.12 70 PHE B C 1
ATOM 1487 O O . PHE B 1 70 ? -0.307 -3.91 -2.227 1 88.12 70 PHE B O 1
ATOM 1494 N N . ILE B 1 71 ? -0.041 -1.966 -1.122 1 89.94 71 ILE B N 1
ATOM 1495 C CA . ILE B 1 71 ? -1.029 -2.314 -0.107 1 89.94 71 ILE B CA 1
ATOM 1496 C C . ILE B 1 71 ? -2.129 -1.257 -0.072 1 89.94 71 ILE B C 1
ATOM 1498 O O . ILE B 1 71 ? -1.845 -0.057 -0.044 1 89.94 71 ILE B O 1
ATOM 1502 N N . ASP B 1 72 ? -3.342 -1.715 -0.228 1 87.06 72 ASP B N 1
ATOM 1503 C CA . ASP B 1 72 ? -4.543 -0.907 -0.057 1 87.06 72 ASP B CA 1
ATOM 1504 C C . ASP B 1 72 ? -5.367 -1.393 1.134 1 87.06 72 ASP B C 1
ATOM 1506 O O . ASP B 1 72 ? -5.945 -2.48 1.094 1 87.06 72 ASP B O 1
ATOM 1510 N N . SER B 1 73 ? -5.367 -0.573 2.186 1 90.75 73 SER B N 1
ATOM 1511 C CA . SER B 1 73 ? -5.98 -1.005 3.438 1 90.75 73 SER B CA 1
ATOM 1512 C C . SER B 1 73 ? -7.051 -0.021 3.898 1 90.75 73 SER B C 1
ATOM 1514 O O . SER B 1 73 ? -6.855 1.193 3.83 1 90.75 73 SER B O 1
ATOM 1516 N N . SER B 1 74 ? -8.141 -0.546 4.258 1 87.75 74 SER B N 1
ATOM 1517 C CA . SER B 1 74 ? -9.203 0.184 4.938 1 87.75 74 SER B CA 1
ATOM 1518 C C . SER B 1 74 ? -9.602 -0.504 6.238 1 87.75 74 SER B C 1
ATOM 1520 O O . SER B 1 74 ? -9.062 -1.561 6.578 1 87.75 74 SER B O 1
ATOM 1522 N N . LYS B 1 75 ? -10.461 0.153 6.93 1 85.19 75 LYS B N 1
ATOM 1523 C CA . LYS B 1 75 ? -10.906 -0.434 8.195 1 85.19 75 LYS B CA 1
ATOM 1524 C C . LYS B 1 75 ? -11.562 -1.793 7.965 1 85.19 75 LYS B C 1
ATOM 1526 O O . LYS B 1 75 ? -11.492 -2.674 8.828 1 85.19 75 LYS B O 1
ATOM 1531 N N . ILE B 1 76 ? -12.016 -2.033 6.715 1 81.88 76 ILE B N 1
ATOM 1532 C CA . ILE B 1 76 ? -12.852 -3.221 6.555 1 81.88 76 ILE B CA 1
ATOM 1533 C C . ILE B 1 76 ? -12.203 -4.168 5.547 1 81.88 76 ILE B C 1
ATOM 1535 O O . ILE B 1 76 ? -12.688 -5.285 5.336 1 81.88 76 ILE B O 1
ATOM 1539 N N . SER B 1 77 ? -11.148 -3.73 4.938 1 83.75 77 SER B N 1
ATOM 1540 C CA . SER B 1 77 ? -10.562 -4.613 3.934 1 83.75 77 SER B CA 1
ATOM 1541 C C . SER B 1 77 ? -9.094 -4.289 3.697 1 83.75 77 SER B C 1
ATOM 1543 O O . SER B 1 77 ? -8.641 -3.182 3.992 1 83.75 77 SER B O 1
ATOM 1545 N N . LEU B 1 78 ? -8.344 -5.273 3.293 1 88.69 78 LEU B N 1
ATOM 1546 C CA . LEU B 1 78 ? -6.938 -5.117 2.932 1 88.69 78 LEU B CA 1
ATOM 1547 C C . LEU B 1 78 ? -6.602 -5.941 1.691 1 88.69 78 LEU B C 1
ATOM 1549 O O . LEU B 1 78 ? -7.047 -7.082 1.561 1 88.69 78 LEU B O 1
ATOM 1553 N N . LYS B 1 79 ? -5.898 -5.25 0.786 1 86.38 79 LYS B N 1
ATOM 1554 C CA . LYS B 1 79 ? -5.375 -5.938 -0.391 1 86.38 79 LYS B CA 1
ATOM 1555 C C . LYS B 1 79 ? -3.893 -5.625 -0.592 1 86.38 79 LYS B C 1
ATOM 1557 O O . LYS B 1 79 ? -3.467 -4.48 -0.435 1 86.38 79 LYS B O 1
ATOM 1562 N N . ALA B 1 80 ? -3.143 -6.645 -0.792 1 89.94 80 ALA B N 1
ATOM 1563 C CA . ALA B 1 80 ? -1.736 -6.492 -1.156 1 89.94 80 ALA B CA 1
ATOM 1564 C C . ALA B 1 80 ? -1.445 -7.152 -2.502 1 89.94 80 ALA B C 1
ATOM 1566 O O . ALA B 1 80 ? -1.865 -8.289 -2.748 1 89.94 80 ALA B O 1
ATOM 1567 N N . VAL B 1 81 ? -0.699 -6.383 -3.359 1 88 81 VAL B N 1
ATOM 1568 C CA . VAL B 1 81 ? -0.422 -6.859 -4.711 1 88 81 VAL B CA 1
ATOM 1569 C C . VAL B 1 81 ? 1.015 -6.516 -5.094 1 88 81 VAL B C 1
ATOM 1571 O O . VAL B 1 81 ? 1.552 -5.492 -4.664 1 88 81 VAL B O 1
ATOM 1574 N N . LEU B 1 82 ? 1.574 -7.41 -5.781 1 89.5 82 LEU B N 1
ATOM 1575 C CA . LEU B 1 82 ? 2.861 -7.121 -6.402 1 89.5 82 LEU B CA 1
ATOM 1576 C C . LEU B 1 82 ? 2.674 -6.59 -7.82 1 89.5 82 LEU B C 1
ATOM 1578 O O . LEU B 1 82 ? 1.94 -7.176 -8.617 1 89.5 82 LEU B O 1
ATOM 1582 N N . LEU B 1 83 ? 3.35 -5.496 -8.023 1 86.25 83 LEU B N 1
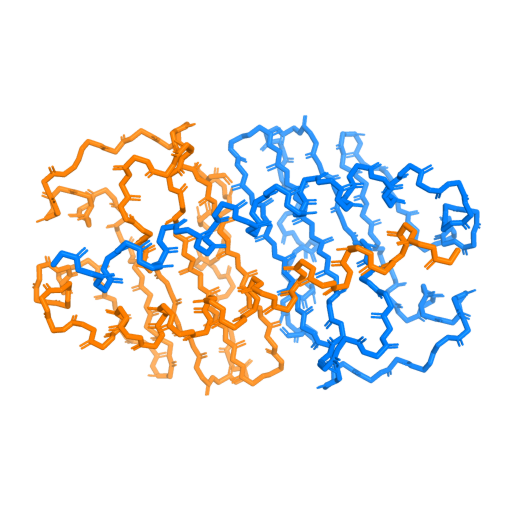ATOM 1583 C CA . LEU B 1 83 ? 3.328 -4.891 -9.352 1 86.25 83 LEU B CA 1
ATOM 1584 C C . LEU B 1 83 ? 4.715 -4.918 -9.984 1 86.25 83 LEU B C 1
ATOM 1586 O O . LEU B 1 83 ? 5.703 -4.562 -9.344 1 86.25 83 LEU B O 1
ATOM 1590 N N . HIS B 1 84 ? 4.758 -5.43 -11.164 1 85.69 84 HIS B N 1
ATOM 1591 C CA . HIS B 1 84 ? 6.031 -5.402 -11.875 1 85.69 84 HIS B CA 1
ATOM 1592 C C . HIS B 1 84 ? 6.402 -3.984 -12.289 1 85.69 84 HIS B C 1
ATOM 1594 O O . HIS B 1 84 ? 5.555 -3.236 -12.781 1 85.69 84 HIS B O 1
ATOM 1600 N N . ASN B 1 85 ? 7.699 -3.75 -12.062 1 82 85 ASN B N 1
ATOM 1601 C CA . ASN B 1 85 ? 8.18 -2.455 -12.539 1 82 85 ASN B CA 1
ATOM 1602 C C . ASN B 1 85 ? 8.086 -2.346 -14.062 1 82 85 ASN B C 1
ATOM 1604 O O . ASN B 1 85 ? 8.562 -3.229 -14.781 1 82 85 ASN B O 1
ATOM 1608 N N . GLY B 1 86 ? 7.449 -1.362 -14.57 1 74.75 86 GLY B N 1
ATOM 1609 C CA . GLY B 1 86 ? 7.277 -1.222 -16 1 74.75 86 GLY B CA 1
ATOM 1610 C C . GLY B 1 86 ? 6.059 -1.955 -16.531 1 74.75 86 GLY B C 1
ATOM 1611 O O . GLY B 1 86 ? 5.758 -1.886 -17.734 1 74.75 86 GLY B O 1
ATOM 1612 N N . ASN B 1 87 ? 5.465 -2.814 -15.656 1 73.69 87 ASN B N 1
ATOM 1613 C CA . ASN B 1 87 ? 4.211 -3.504 -15.953 1 73.69 87 ASN B CA 1
ATOM 1614 C C . ASN B 1 87 ? 4.391 -4.547 -17.047 1 73.69 87 ASN B C 1
ATOM 1616 O O . ASN B 1 87 ? 3.529 -4.691 -17.922 1 73.69 87 ASN B O 1
ATOM 1620 N N . LYS B 1 88 ? 5.496 -5.129 -17.172 1 81.19 88 LYS B N 1
ATOM 1621 C CA . LYS B 1 88 ? 5.758 -6.191 -18.141 1 81.19 88 LYS B CA 1
ATOM 1622 C C . LYS B 1 88 ? 4.965 -7.449 -17.797 1 81.19 88 LYS B C 1
ATOM 1624 O O . LYS B 1 88 ? 4.688 -8.266 -18.688 1 81.19 88 LYS B O 1
ATOM 1629 N N . HIS B 1 89 ? 4.645 -7.621 -16.547 1 81.88 89 HIS B N 1
ATOM 1630 C CA . HIS B 1 89 ? 3.869 -8.758 -16.062 1 81.88 89 HIS B CA 1
ATOM 1631 C C . HIS B 1 89 ? 2.607 -8.297 -15.344 1 81.88 89 HIS B C 1
ATOM 1633 O O . HIS B 1 89 ? 2.562 -7.18 -14.82 1 81.88 89 HIS B O 1
ATOM 1639 N N . PRO B 1 90 ? 1.636 -9.117 -15.422 1 77.31 90 PRO B N 1
ATOM 1640 C CA . PRO B 1 90 ? 0.421 -8.766 -14.688 1 77.31 90 PRO B CA 1
ATOM 1641 C C . PRO B 1 90 ? 0.646 -8.695 -13.172 1 77.31 90 PRO B C 1
ATOM 1643 O O . PRO B 1 90 ? 1.596 -9.297 -12.664 1 77.31 90 PRO B O 1
ATOM 1646 N N . SER B 1 91 ? -0.199 -7.863 -12.539 1 81.06 91 SER B N 1
ATOM 1647 C CA . SER B 1 91 ? -0.126 -7.773 -11.086 1 81.06 91 SER B CA 1
ATOM 1648 C C . SER B 1 91 ? -0.4 -9.125 -10.43 1 81.06 91 SER B C 1
ATOM 1650 O O . SER B 1 91 ? -1.146 -9.945 -10.977 1 81.06 91 SER B O 1
ATOM 1652 N N . ILE B 1 92 ? 0.188 -9.336 -9.273 1 85.38 92 ILE B N 1
ATOM 1653 C CA . ILE B 1 92 ? 0.061 -10.602 -8.555 1 85.38 92 ILE B CA 1
ATOM 1654 C C . ILE B 1 92 ? -0.467 -10.336 -7.145 1 85.38 92 ILE B C 1
ATOM 1656 O O . ILE B 1 92 ? 0.23 -9.75 -6.312 1 85.38 92 ILE B O 1
ATOM 1660 N N . PRO B 1 93 ? -1.707 -10.75 -6.906 1 87.19 93 PRO B N 1
ATOM 1661 C CA . PRO B 1 93 ? -2.195 -10.609 -5.535 1 87.19 93 PRO B CA 1
ATOM 1662 C C . PRO B 1 93 ? -1.444 -11.508 -4.547 1 87.19 93 PRO B C 1
ATOM 1664 O O . PRO B 1 93 ? -1.109 -12.648 -4.875 1 87.19 93 PRO B O 1
ATOM 1667 N N . VAL B 1 94 ? -1.187 -10.906 -3.322 1 90.31 94 VAL B N 1
ATOM 1668 C CA . VAL B 1 94 ? -0.463 -11.734 -2.363 1 90.31 94 VAL B CA 1
ATOM 1669 C C . VAL B 1 94 ? -1.239 -11.805 -1.05 1 90.31 94 VAL B C 1
ATOM 1671 O O . VAL B 1 94 ? -0.989 -12.68 -0.218 1 90.31 94 VAL B O 1
ATOM 1674 N N . GLU B 1 95 ? -2.172 -10.883 -0.87 1 87.94 95 GLU B N 1
ATOM 1675 C CA . GLU B 1 95 ? -2.992 -10.961 0.335 1 87.94 95 GLU B CA 1
ATOM 1676 C C . GLU B 1 95 ? -4.316 -10.227 0.15 1 87.94 95 GLU B C 1
ATOM 1678 O O . GLU B 1 95 ? -4.367 -9.195 -0.53 1 87.94 95 GLU B O 1
ATOM 1683 N N . CYS B 1 96 ? -5.309 -10.766 0.729 1 84.5 96 CYS B N 1
ATOM 1684 C CA . CYS B 1 96 ? -6.617 -10.117 0.798 1 84.5 96 CYS B CA 1
ATOM 1685 C C . CYS B 1 96 ? -7.312 -10.445 2.115 1 84.5 96 CYS B C 1
ATOM 1687 O O . CYS B 1 96 ? -7.223 -11.562 2.611 1 84.5 96 CYS B O 1
ATOM 1689 N N . SER B 1 97 ? -7.812 -9.445 2.627 1 83.81 97 SER B N 1
ATOM 1690 C CA . SER B 1 97 ? -8.555 -9.625 3.869 1 83.81 97 SER B CA 1
ATOM 1691 C C . SER B 1 97 ? -9.828 -8.773 3.881 1 83.81 97 SER B C 1
ATOM 1693 O O . SER B 1 97 ? -9.844 -7.672 3.332 1 83.81 97 SER B O 1
ATOM 1695 N N . ARG B 1 98 ? -10.938 -9.375 4.336 1 79.19 98 ARG B N 1
ATOM 1696 C CA . ARG B 1 98 ? -12.188 -8.641 4.52 1 79.19 98 ARG B CA 1
ATOM 1697 C C . ARG B 1 98 ? -12.562 -8.562 5.996 1 79.19 98 ARG B C 1
ATOM 1699 O O . ARG B 1 98 ? -13.688 -8.906 6.375 1 79.19 98 ARG B O 1
ATOM 1706 N N . SER B 1 99 ? -11.617 -8.453 6.793 1 73.94 99 SER B N 1
ATOM 1707 C CA . SER B 1 99 ? -11.836 -8.375 8.234 1 73.94 99 SER B CA 1
ATOM 1708 C C . SER B 1 99 ? -11.008 -7.262 8.867 1 73.94 99 SER B C 1
ATOM 1710 O O . SER B 1 99 ? -10.062 -6.758 8.25 1 73.94 99 SER B O 1
ATOM 1712 N N . TYR B 1 100 ? -11.492 -6.965 10.023 1 70.5 100 TYR B N 1
ATOM 1713 C CA . TYR B 1 100 ? -10.758 -5.996 10.828 1 70.5 100 TYR B CA 1
ATOM 1714 C C . TYR B 1 100 ? -9.445 -6.59 11.328 1 70.5 100 TYR B C 1
ATOM 1716 O O . TYR B 1 100 ? -8.516 -5.859 11.68 1 70.5 100 TYR B O 1
ATOM 1724 N N . GLU B 1 101 ? -9.531 -7.941 11.344 1 71.12 101 GLU B N 1
ATOM 1725 C CA . GLU B 1 101 ? -8.344 -8.617 11.844 1 71.12 101 GLU B CA 1
ATOM 1726 C C . GLU B 1 101 ? -7.242 -8.656 10.781 1 71.12 101 GLU B C 1
ATOM 1728 O O . GLU B 1 101 ? -7.496 -9.016 9.633 1 71.12 101 GLU B O 1
ATOM 1733 N N . ARG B 1 102 ? -6.141 -7.973 11.094 1 73.94 102 ARG B N 1
ATOM 1734 C CA . ARG B 1 102 ? -5.023 -7.883 10.164 1 73.94 102 ARG B CA 1
ATOM 1735 C C . ARG B 1 102 ? -3.873 -8.781 10.602 1 73.94 102 ARG B C 1
ATOM 1737 O O . ARG B 1 102 ? -3.549 -8.852 11.789 1 73.94 102 ARG B O 1
ATOM 1744 N N . ASN B 1 103 ? -3.482 -9.586 9.688 1 76 103 ASN B N 1
ATOM 1745 C CA . ASN B 1 103 ? -2.221 -10.281 9.922 1 76 103 ASN B CA 1
ATOM 1746 C C . ASN B 1 103 ? -1.027 -9.43 9.5 1 76 103 ASN B C 1
ATOM 1748 O O . ASN B 1 103 ? -0.599 -9.469 8.344 1 76 103 ASN B O 1
ATOM 1752 N N . VAL B 1 104 ? -0.542 -8.711 10.453 1 81.62 104 VAL B N 1
ATOM 1753 C CA . VAL B 1 104 ? 0.479 -7.703 10.188 1 81.62 104 VAL B CA 1
ATOM 1754 C C . VAL B 1 104 ? 1.818 -8.383 9.914 1 81.62 104 VAL B C 1
ATOM 1756 O O . VAL B 1 104 ? 2.684 -7.816 9.242 1 81.62 104 VAL B O 1
ATOM 1759 N N . ARG B 1 105 ? 1.951 -9.617 10.352 1 83.5 105 ARG B N 1
ATOM 1760 C CA . ARG B 1 105 ? 3.213 -10.328 10.164 1 83.5 105 ARG B CA 1
ATOM 1761 C C . ARG B 1 105 ? 3.471 -10.609 8.688 1 83.5 105 ARG B C 1
ATOM 1763 O O . ARG B 1 105 ? 4.598 -10.461 8.211 1 83.5 105 ARG B O 1
ATOM 1770 N N . ASN B 1 106 ? 2.445 -10.992 8.016 1 86.12 106 ASN B N 1
ATOM 1771 C CA . ASN B 1 106 ? 2.602 -11.258 6.594 1 86.12 106 ASN B CA 1
ATOM 1772 C C . ASN B 1 106 ? 2.947 -9.992 5.816 1 86.12 106 ASN B C 1
ATOM 1774 O O . ASN B 1 106 ? 3.812 -10.008 4.941 1 86.12 106 ASN B O 1
ATOM 1778 N N . LEU B 1 107 ? 2.312 -8.945 6.23 1 88.5 107 LEU B N 1
ATOM 1779 C CA . LEU B 1 107 ? 2.549 -7.672 5.559 1 88.5 107 LEU B CA 1
ATOM 1780 C C . LEU B 1 107 ? 3.979 -7.191 5.785 1 88.5 107 LEU B C 1
ATOM 1782 O O . LEU B 1 107 ? 4.621 -6.688 4.863 1 88.5 107 LEU B O 1
ATOM 1786 N N . GLU B 1 108 ? 4.449 -7.434 6.977 1 88.38 108 GLU B N 1
ATOM 1787 C CA . GLU B 1 108 ? 5.832 -7.09 7.289 1 88.38 108 GLU B CA 1
ATOM 1788 C C . GLU B 1 108 ? 6.805 -7.875 6.41 1 88.38 108 GLU B C 1
ATOM 1790 O O . GLU B 1 108 ? 7.773 -7.312 5.895 1 88.38 108 GLU B O 1
ATOM 1795 N N . ALA B 1 109 ? 6.523 -9.125 6.258 1 89.38 109 ALA B N 1
ATOM 1796 C CA . ALA B 1 109 ? 7.391 -9.977 5.449 1 89.38 109 ALA B CA 1
ATOM 1797 C C . ALA B 1 109 ? 7.438 -9.5 4 1 89.38 109 ALA B C 1
ATOM 1799 O O . ALA B 1 109 ? 8.5 -9.492 3.377 1 89.38 109 ALA B O 1
ATOM 1800 N N . TYR B 1 110 ? 6.266 -9.016 3.482 1 92.44 110 TYR B N 1
ATOM 1801 C CA . TYR B 1 110 ? 6.211 -8.492 2.121 1 92.44 110 TYR B CA 1
ATOM 1802 C C . TYR B 1 110 ? 7.031 -7.215 1.993 1 92.44 110 TYR B C 1
ATOM 1804 O O . TYR B 1 110 ? 7.824 -7.07 1.062 1 92.44 110 TYR B O 1
ATOM 1812 N N . VAL B 1 111 ? 6.855 -6.328 2.963 1 90.56 111 VAL B N 1
ATOM 1813 C CA . VAL B 1 111 ? 7.473 -5.008 2.902 1 90.56 111 VAL B CA 1
ATOM 1814 C C . VAL B 1 111 ? 8.992 -5.141 2.963 1 90.56 111 VAL B C 1
ATOM 1816 O O . VAL B 1 111 ? 9.711 -4.426 2.262 1 90.56 111 VAL B O 1
ATOM 1819 N N . VAL B 1 112 ? 9.477 -6.07 3.783 1 88.25 112 VAL B N 1
ATOM 1820 C CA . VAL B 1 112 ? 10.914 -6.285 3.916 1 88.25 112 VAL B CA 1
ATOM 1821 C C . VAL B 1 112 ? 11.469 -6.863 2.617 1 88.25 112 VAL B C 1
ATOM 1823 O O . VAL B 1 112 ? 12.594 -6.543 2.221 1 88.25 112 VAL B O 1
A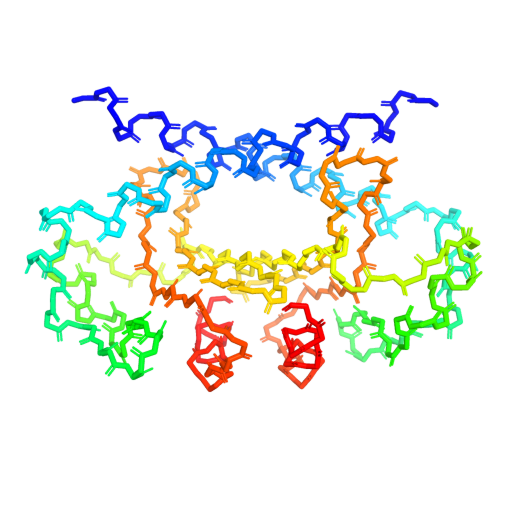TOM 1826 N N . GLN B 1 113 ? 10.68 -7.656 1.949 1 90.19 113 GLN B N 1
ATOM 1827 C CA . GLN B 1 113 ? 11.117 -8.32 0.729 1 90.19 113 GLN B CA 1
ATOM 1828 C C . GLN B 1 113 ? 11.109 -7.363 -0.457 1 90.19 113 GLN B C 1
ATOM 1830 O O . GLN B 1 113 ? 11.922 -7.496 -1.376 1 90.19 113 GLN B O 1
ATOM 1835 N N . TYR B 1 114 ? 10.117 -6.379 -0.34 1 90.94 114 TYR B N 1
ATOM 1836 C CA . TYR B 1 114 ? 9.938 -5.461 -1.458 1 90.94 114 TYR B CA 1
ATOM 1837 C C . TYR B 1 114 ? 10.07 -4.012 -1.003 1 90.94 114 TYR B C 1
ATOM 1839 O O . TYR B 1 114 ? 9.414 -3.59 -0.049 1 90.94 114 TYR B O 1
#